Protein AF-E6K835-F1 (afdb_monomer)

Organism: NCBI:txid873513

Nearest PDB structures (foldseek):
  7udm-assembly1_A  TM=2.231E-01  e=5.100E+00  synthetic construct
  5hu6-assembly1_D  TM=1.395E-01  e=7.894E+00  Trypanosoma brucei brucei

pLDDT: mean 73.38, std 21.84, range [25.28, 94.69]

InterPro domains:
  IPR026841 Inositolphosphotransferase Aur1/Ipt1 [PF14378] (101-235)
  IPR052185 Inositol Phosphorylceramide Synthase-Related [PTHR31310] (6-232)

Sequence (306 aa):
MTSLYLIFVFALMLAWRKTRRPAVFFLPWVLFAVTYDAMRLYPNYQVNAIDVSSLYTTEKHFFGIETDPTTWRQQLEVACPRSAAAIVRDRALIPSEYFAIHHTPAADFMAGIFYLCWVPVPIGFAIYLYATRRRRWFLRFSWAFLLVNWLGFVGYYIHPAAPPWYAMHYGFTPILHTPGNVAGLGRWDAMTGLPVFHALYGKNANVFAAVPSLHAAYMLVTTIYAAMSRQRRYVTGGGGFHLCRHLVDSRLHGSPLHHRCPARHLDSPRRSLSVGMGLSIRDKTPLKRHCQTGRPRHTYLPFPTL

Foldseek 3Di:
DVLVVLVVVLVVLCVDPVRVVVSVLCVLVSVLVNVQLCCLVPPLCVQDPEFEPVVQVVLCVVAWDAAQCVVCVVLLCVQQVQCSVVCNVVNTDRPLSVCSRDDDLVRLQVVLVLLVCLPCLLVVLLVVCVVVVVSVLSSVLSVVLSVLSVVLVVVCNVHQYADPSCCRPPNRDDDPDDFFDLRSNVSVCVVVVNCPSVVVRRPRSYRRSPPPDSSVVSVVSQLVSCVVVPHPPVSNDPDDPPPVVVVVVVVVCPDDDPPDDDDDDDDDDDDDDDDDDDDDDDDDDDDDDDDDDDDDDDDDDDDDDD

Mean predicted aligned error: 14.93 Å

Structure (mmCIF, N/CA/C/O backbone):
data_AF-E6K835-F1
#
_entry.id   AF-E6K835-F1
#
loop_
_atom_site.group_PDB
_atom_site.id
_atom_site.type_symbol
_atom_site.label_atom_id
_atom_site.label_alt_id
_atom_site.label_comp_id
_atom_site.label_asym_id
_atom_site.label_entity_id
_atom_site.label_seq_id
_atom_site.pdbx_PDB_ins_code
_atom_site.Cartn_x
_atom_site.Cartn_y
_atom_site.Cartn_z
_atom_site.occupancy
_atom_site.B_iso_or_equiv
_atom_site.auth_seq_id
_atom_site.auth_comp_id
_atom_site.auth_asym_id
_atom_site.auth_atom_id
_atom_site.pdbx_PDB_model_num
ATOM 1 N N . MET A 1 1 ? 6.437 -14.236 16.032 1.00 66.75 1 MET A N 1
ATOM 2 C CA . MET A 1 1 ? 5.143 -13.667 15.603 1.00 66.75 1 MET A CA 1
ATOM 3 C C . MET A 1 1 ? 4.780 -12.531 16.540 1.00 66.75 1 MET A C 1
ATOM 5 O O . MET A 1 1 ? 4.703 -12.757 17.744 1.00 66.75 1 MET A O 1
ATOM 9 N N . THR A 1 2 ? 4.656 -11.305 16.029 1.00 78.81 2 THR A N 1
ATOM 10 C CA . THR A 1 2 ? 4.319 -10.123 16.850 1.00 78.81 2 THR A CA 1
ATOM 11 C C . THR A 1 2 ? 2.860 -10.158 17.308 1.00 78.81 2 THR A C 1
ATOM 13 O O . THR A 1 2 ? 2.540 -9.658 18.386 1.00 78.81 2 THR A O 1
ATOM 16 N N . SER A 1 3 ? 1.998 -10.840 16.550 1.00 83.50 3 SER A N 1
ATOM 17 C CA . SER A 1 3 ? 0.607 -11.152 16.900 1.00 83.50 3 SER A CA 1
ATOM 18 C C . SER A 1 3 ? 0.434 -11.784 18.284 1.00 83.50 3 SER A C 1
ATOM 20 O O . SER A 1 3 ? -0.469 -11.374 19.005 1.00 83.50 3 SER A O 1
ATOM 22 N N . LEU A 1 4 ? 1.297 -12.716 18.708 1.00 85.50 4 LEU A N 1
ATOM 23 C CA . LEU A 1 4 ? 1.178 -13.364 20.026 1.00 85.50 4 LEU A CA 1
ATOM 24 C C . LEU A 1 4 ? 1.309 -12.359 21.182 1.00 85.50 4 LEU A C 1
ATOM 26 O O . LEU A 1 4 ? 0.503 -12.375 22.112 1.00 85.50 4 LEU A O 1
ATOM 30 N N . TYR A 1 5 ? 2.267 -11.432 21.088 1.00 87.69 5 TYR A N 1
ATOM 31 C CA . TYR A 1 5 ? 2.424 -10.347 22.061 1.00 87.69 5 TYR A CA 1
ATOM 32 C C . TYR A 1 5 ? 1.215 -9.402 22.049 1.00 87.69 5 TYR A C 1
ATOM 34 O O . TYR A 1 5 ? 0.727 -9.016 23.110 1.00 87.69 5 TYR A O 1
ATOM 42 N N . LEU A 1 6 ? 0.691 -9.068 20.864 1.00 88.06 6 LEU A N 1
ATOM 43 C CA . LEU A 1 6 ? -0.504 -8.232 20.723 1.00 88.06 6 LEU A CA 1
ATOM 44 C C . LEU A 1 6 ? -1.748 -8.891 21.338 1.00 88.06 6 LEU A C 1
ATOM 46 O O . LEU A 1 6 ? -2.489 -8.223 22.055 1.00 88.06 6 LEU A O 1
ATOM 50 N N . ILE A 1 7 ? -1.955 -10.193 21.116 1.00 89.56 7 ILE A N 1
ATOM 51 C CA . ILE A 1 7 ? -3.059 -10.971 21.700 1.00 89.56 7 ILE A CA 1
ATOM 52 C C . ILE A 1 7 ? -2.938 -11.008 23.227 1.00 89.56 7 ILE A C 1
ATOM 54 O O . ILE A 1 7 ? -3.920 -10.748 23.921 1.00 89.56 7 ILE A O 1
ATOM 58 N N . PHE A 1 8 ? -1.740 -11.269 23.760 1.00 90.69 8 PHE A N 1
ATOM 59 C CA . PHE A 1 8 ? -1.495 -11.299 25.203 1.00 90.69 8 PHE A CA 1
ATOM 60 C C . PHE A 1 8 ? -1.765 -9.938 25.867 1.00 90.69 8 PHE A C 1
ATOM 62 O O . PHE A 1 8 ? -2.525 -9.855 26.835 1.00 90.69 8 PHE A O 1
ATOM 69 N N . VAL A 1 9 ? -1.217 -8.851 25.309 1.00 90.06 9 VAL A N 1
ATOM 70 C CA . VAL A 1 9 ? -1.466 -7.482 25.793 1.00 90.06 9 VAL A CA 1
ATOM 71 C C . VAL A 1 9 ? -2.954 -7.137 25.704 1.00 90.06 9 VAL A C 1
ATOM 73 O O . VAL A 1 9 ? -3.512 -6.563 26.640 1.00 90.06 9 VAL A O 1
ATOM 76 N N . PHE A 1 10 ? -3.633 -7.530 24.625 1.00 91.19 10 PHE A N 1
ATOM 77 C CA . PHE A 1 10 ? -5.065 -7.299 24.457 1.00 91.19 10 PHE A CA 1
ATOM 78 C C . PHE A 1 10 ? -5.915 -8.056 25.490 1.00 91.19 10 PHE A C 1
ATOM 80 O O . PHE A 1 10 ? -6.828 -7.471 26.078 1.00 91.19 10 PHE A O 1
ATOM 87 N N . ALA A 1 11 ? -5.590 -9.320 25.775 1.00 90.62 11 ALA A N 1
ATOM 88 C CA . ALA A 1 11 ? -6.246 -10.111 26.814 1.00 90.62 11 ALA A CA 1
ATOM 89 C C . ALA A 1 11 ? -6.068 -9.477 28.207 1.00 90.62 11 ALA A C 1
ATOM 91 O O . ALA A 1 11 ? -7.044 -9.312 28.944 1.00 90.62 11 ALA A O 1
ATOM 92 N N . LEU A 1 12 ? -4.855 -9.016 28.533 1.00 91.56 12 LEU A N 1
ATOM 93 C CA . LEU A 1 12 ? -4.566 -8.284 29.770 1.00 91.56 12 LEU A CA 1
ATOM 94 C C . LEU A 1 12 ? -5.357 -6.963 29.849 1.00 91.56 12 LEU A C 1
ATOM 96 O O . LEU A 1 12 ? -5.939 -6.637 30.889 1.00 91.56 12 LEU A O 1
ATOM 100 N N . MET A 1 13 ? -5.468 -6.227 28.738 1.00 90.81 13 MET A N 1
ATOM 101 C CA . MET A 1 13 ? -6.298 -5.021 28.665 1.00 90.81 13 MET A CA 1
ATOM 102 C C . MET A 1 13 ? -7.798 -5.306 28.832 1.00 90.81 13 MET A C 1
ATOM 104 O O . MET A 1 13 ? -8.498 -4.450 29.374 1.00 90.81 13 MET A O 1
ATOM 108 N N . LEU A 1 14 ? -8.302 -6.467 28.399 1.00 90.50 14 LEU A N 1
ATOM 109 C CA . LEU A 1 14 ? -9.696 -6.881 28.601 1.00 90.50 14 LEU A CA 1
ATOM 110 C C . LEU A 1 14 ? -9.988 -7.310 30.045 1.00 90.50 14 LEU A C 1
ATOM 112 O O . LEU A 1 14 ? -11.068 -6.996 30.554 1.00 90.50 14 LEU A O 1
ATOM 116 N N . ALA A 1 15 ? -9.043 -7.984 30.706 1.00 90.81 15 ALA A N 1
ATOM 117 C CA . ALA A 1 15 ? -9.169 -8.402 32.103 1.00 90.81 15 ALA A CA 1
ATOM 118 C C . ALA A 1 15 ? -9.251 -7.198 33.065 1.00 90.81 15 ALA A C 1
ATOM 120 O O . ALA A 1 15 ? -10.016 -7.199 34.032 1.00 90.81 15 ALA A O 1
ATOM 121 N N . TRP A 1 16 ? -8.500 -6.130 32.784 1.00 92.69 16 TRP A N 1
ATOM 122 C CA . TRP A 1 16 ? -8.399 -4.973 33.669 1.00 92.69 16 TRP A CA 1
ATOM 123 C C . TRP A 1 16 ? -9.546 -3.957 33.469 1.00 92.69 16 TRP A C 1
ATOM 125 O O . TRP A 1 16 ? -9.715 -3.343 32.411 1.00 92.69 16 TRP A O 1
ATOM 135 N N . ARG A 1 17 ? -10.338 -3.708 34.527 1.00 86.75 17 ARG A N 1
ATOM 136 C CA . ARG A 1 17 ? -11.593 -2.915 34.468 1.00 86.75 17 ARG A CA 1
ATOM 137 C C . ARG A 1 17 ? -11.447 -1.516 33.842 1.00 86.75 17 ARG A C 1
ATOM 139 O O . ARG A 1 17 ? -12.368 -1.072 33.156 1.00 86.75 17 ARG A O 1
ATOM 146 N N . LYS A 1 18 ? -10.323 -0.815 34.059 1.00 89.00 18 LYS A N 1
ATOM 147 C CA . LYS A 1 18 ? -10.093 0.544 33.513 1.00 89.00 18 LYS A CA 1
ATOM 148 C C . LYS A 1 18 ? -9.811 0.549 31.997 1.00 89.00 18 LYS A C 1
ATOM 150 O O . LYS A 1 18 ? -10.188 1.500 31.317 1.00 89.00 18 LYS A O 1
ATOM 155 N N . THR A 1 19 ? -9.194 -0.505 31.463 1.00 89.56 19 THR A N 1
ATOM 156 C CA . THR A 1 19 ? -8.716 -0.617 30.069 1.00 89.56 19 THR A CA 1
ATOM 157 C C . THR A 1 19 ? -9.631 -1.460 29.178 1.00 89.56 19 THR A C 1
ATOM 159 O O . THR A 1 19 ? -9.609 -1.289 27.960 1.00 89.56 19 THR A O 1
ATOM 162 N N . ARG A 1 20 ? -10.534 -2.264 29.758 1.00 89.44 20 ARG A N 1
ATOM 163 C CA . ARG A 1 20 ? -11.527 -3.059 29.013 1.00 89.44 20 ARG A CA 1
ATOM 164 C C . ARG A 1 20 ? -12.362 -2.227 28.033 1.00 89.44 20 ARG A C 1
ATOM 166 O O . ARG A 1 20 ? -12.660 -2.684 26.934 1.00 89.44 20 ARG A O 1
ATOM 173 N N . ARG A 1 21 ? -12.731 -0.991 28.403 1.00 87.12 21 ARG A N 1
ATOM 174 C CA . ARG A 1 21 ? -13.488 -0.082 27.519 1.00 87.12 21 ARG A CA 1
ATOM 175 C C . ARG A 1 21 ? -12.691 0.306 26.260 1.00 87.12 21 ARG A C 1
ATOM 177 O O . ARG A 1 21 ? -13.197 0.013 25.181 1.00 87.12 21 ARG A O 1
ATOM 184 N N . PRO A 1 22 ? -11.497 0.935 26.335 1.00 85.88 22 PRO A N 1
ATOM 185 C CA . PRO A 1 22 ? -10.699 1.213 25.139 1.00 85.88 22 PRO A CA 1
ATOM 186 C C . PRO A 1 22 ? -10.310 -0.051 24.361 1.00 85.88 22 PRO A C 1
ATOM 188 O O . PRO A 1 22 ? -10.355 -0.007 23.137 1.00 85.88 22 PRO A O 1
ATOM 191 N N . ALA A 1 23 ? -10.027 -1.180 25.022 1.00 89.06 23 ALA A N 1
ATOM 192 C CA . ALA A 1 23 ? -9.729 -2.441 24.335 1.00 89.06 23 ALA A CA 1
ATOM 193 C C . ALA A 1 23 ? -10.843 -2.841 23.348 1.00 89.06 23 ALA A C 1
ATOM 195 O O . ALA A 1 23 ? -10.580 -3.027 22.165 1.00 89.06 23 ALA A O 1
ATOM 196 N N . VAL A 1 24 ? -12.109 -2.857 23.781 1.00 88.94 24 VAL A N 1
ATOM 197 C CA . VAL A 1 24 ? -13.245 -3.177 22.891 1.00 88.94 24 VAL A CA 1
ATOM 198 C C . VAL A 1 24 ? -13.379 -2.189 21.722 1.00 88.94 24 VAL A C 1
ATOM 200 O O . VAL A 1 24 ? -13.776 -2.589 20.631 1.00 88.94 24 VAL A O 1
ATOM 203 N N . PHE A 1 25 ? -13.013 -0.914 21.904 1.00 88.31 25 PHE A N 1
ATOM 204 C CA . PHE A 1 25 ? -12.969 0.051 20.799 1.00 88.31 25 PHE A CA 1
ATOM 205 C C . PHE A 1 25 ? -11.859 -0.281 19.789 1.00 88.31 25 PHE A C 1
ATOM 207 O O . PHE A 1 25 ? -12.117 -0.281 18.588 1.00 88.31 25 PHE A O 1
ATOM 214 N N . PHE A 1 26 ? -10.648 -0.592 20.252 1.00 90.50 26 PHE A N 1
ATOM 215 C CA . PHE A 1 26 ? -9.504 -0.890 19.384 1.00 90.50 26 PHE A CA 1
ATOM 216 C C . PHE A 1 26 ? -9.452 -2.339 18.863 1.00 90.50 26 PHE A C 1
ATOM 218 O O . PHE A 1 26 ? -8.581 -2.648 18.053 1.00 90.50 26 PHE A O 1
ATOM 225 N N . LEU A 1 27 ? -10.408 -3.201 19.235 1.00 92.88 27 LEU A N 1
ATOM 226 C CA . LEU A 1 27 ? -10.516 -4.585 18.752 1.00 92.88 27 LEU A CA 1
ATOM 227 C C . LEU A 1 27 ? -10.325 -4.733 17.224 1.00 92.88 27 LEU A C 1
ATOM 229 O O . LEU A 1 27 ? -9.528 -5.587 16.843 1.00 92.88 27 LEU A O 1
ATOM 233 N N . PRO A 1 28 ? -10.936 -3.917 16.334 1.00 93.44 28 PRO A N 1
ATOM 234 C CA . PRO A 1 28 ? -10.746 -4.086 14.889 1.00 93.44 28 PRO A CA 1
ATOM 235 C C . PRO A 1 28 ? -9.297 -3.870 14.431 1.00 93.44 28 PRO A C 1
ATOM 237 O O . PRO A 1 28 ? -8.846 -4.525 13.497 1.00 93.44 28 PRO A O 1
ATOM 240 N N . TRP A 1 29 ? -8.544 -3.001 15.114 1.00 92.06 29 TRP A N 1
ATOM 241 C CA . TRP A 1 29 ? -7.130 -2.744 14.822 1.00 92.06 29 TRP A CA 1
ATOM 242 C C . TRP A 1 29 ? -6.238 -3.908 15.262 1.00 92.06 29 TRP A C 1
ATOM 244 O O . TRP A 1 29 ? -5.287 -4.250 14.564 1.00 92.06 29 TRP A O 1
ATOM 254 N N . VAL A 1 30 ? -6.570 -4.553 16.385 1.00 91.44 30 VAL A N 1
ATOM 255 C CA . VAL A 1 30 ? -5.871 -5.760 16.854 1.00 91.44 30 VAL A CA 1
ATOM 256 C C . VAL A 1 30 ? -6.187 -6.947 15.944 1.00 91.44 30 VAL A C 1
ATOM 258 O O . VAL A 1 30 ? -5.268 -7.656 15.548 1.00 91.44 30 VAL A O 1
ATOM 261 N N . LEU A 1 31 ? -7.449 -7.127 15.536 1.00 93.00 31 LEU A N 1
ATOM 262 C CA . LEU A 1 31 ? -7.838 -8.148 14.555 1.00 93.00 31 LEU A CA 1
ATOM 263 C C . LEU A 1 31 ? -7.109 -7.954 13.218 1.00 93.00 31 LEU A C 1
ATOM 265 O O . LEU A 1 31 ? -6.589 -8.922 12.669 1.00 93.00 31 LEU A O 1
ATOM 269 N N . PHE A 1 32 ? -7.004 -6.715 12.726 1.00 91.44 32 PHE A N 1
ATOM 270 C CA . PHE A 1 32 ? -6.208 -6.386 11.540 1.00 91.44 32 PHE A CA 1
ATOM 271 C C . PHE A 1 32 ? -4.731 -6.772 11.723 1.00 91.44 32 PHE A C 1
ATOM 273 O O . PHE A 1 32 ? -4.194 -7.516 10.909 1.00 91.44 32 PHE A O 1
ATOM 280 N N . ALA A 1 33 ? -4.087 -6.339 12.811 1.00 88.44 33 ALA A N 1
ATOM 281 C CA . ALA A 1 33 ? -2.672 -6.628 13.052 1.00 88.44 33 ALA A CA 1
ATOM 282 C C . ALA A 1 33 ? -2.381 -8.136 13.190 1.00 88.44 33 ALA A C 1
ATOM 284 O O . ALA A 1 33 ? -1.379 -8.622 12.668 1.00 88.44 33 ALA A O 1
ATOM 285 N N . VAL A 1 34 ? -3.269 -8.885 13.855 1.00 89.44 34 VAL A N 1
ATOM 286 C CA . VAL A 1 34 ? -3.153 -10.344 14.007 1.00 89.44 34 VAL A CA 1
ATOM 287 C C . VAL A 1 34 ? -3.365 -11.059 12.672 1.00 89.44 34 VAL A C 1
ATOM 289 O O . VAL A 1 34 ? -2.566 -11.922 12.326 1.00 89.44 34 VAL A O 1
ATOM 292 N N . THR A 1 35 ? -4.392 -10.688 11.900 1.00 88.81 35 THR A N 1
ATOM 293 C CA . THR A 1 35 ? -4.645 -11.303 10.582 1.00 88.81 35 THR A CA 1
ATOM 294 C C . THR A 1 35 ? -3.558 -10.967 9.559 1.00 88.81 35 THR A C 1
ATOM 296 O O . THR A 1 35 ? -3.196 -11.831 8.767 1.00 88.81 35 THR A O 1
ATOM 299 N N . TYR A 1 36 ? -2.957 -9.775 9.628 1.00 85.56 36 TYR A N 1
ATOM 300 C CA . TYR A 1 36 ? -1.804 -9.416 8.800 1.00 85.56 36 TYR A CA 1
ATOM 301 C C . TYR A 1 36 ? -0.540 -10.223 9.149 1.00 85.56 36 TYR A C 1
ATOM 303 O O . TYR A 1 36 ? 0.118 -10.746 8.253 1.00 85.56 36 TYR A O 1
ATOM 311 N N . ASP A 1 37 ? -0.208 -10.378 10.438 1.00 84.69 37 ASP A N 1
ATOM 312 C CA . ASP A 1 37 ? 0.944 -11.196 10.863 1.00 84.69 37 ASP A CA 1
ATOM 313 C C . ASP A 1 37 ? 0.720 -12.691 10.559 1.00 84.69 37 ASP A C 1
ATOM 315 O O . ASP A 1 37 ? 1.661 -13.389 10.191 1.00 84.69 37 ASP A O 1
ATOM 319 N N . ALA A 1 38 ? -0.528 -13.173 10.622 1.00 83.25 38 ALA A N 1
ATOM 320 C CA . ALA A 1 38 ? -0.887 -14.550 10.277 1.00 83.25 38 ALA A CA 1
ATOM 321 C C . ALA A 1 38 ? -0.626 -14.903 8.799 1.00 83.25 38 ALA A C 1
ATOM 323 O O . ALA A 1 38 ? -0.288 -16.050 8.516 1.00 83.25 38 ALA A O 1
ATOM 324 N N . MET A 1 39 ? -0.677 -13.942 7.864 1.00 80.12 39 MET A N 1
ATOM 325 C CA . MET A 1 39 ? -0.303 -14.194 6.459 1.00 80.12 39 MET A CA 1
ATOM 326 C C . MET A 1 39 ? 1.175 -14.599 6.289 1.00 80.12 39 MET A C 1
ATOM 328 O O . MET A 1 39 ? 1.519 -15.219 5.287 1.00 80.12 39 MET A O 1
ATOM 332 N N . ARG A 1 40 ? 2.050 -14.337 7.277 1.00 77.88 40 ARG A N 1
ATOM 333 C CA . ARG A 1 40 ? 3.428 -14.874 7.291 1.00 77.88 40 ARG A CA 1
ATOM 334 C C . ARG A 1 40 ? 3.474 -16.401 7.412 1.00 77.88 40 ARG A C 1
ATOM 336 O O . ARG A 1 40 ? 4.484 -16.994 7.051 1.00 77.88 40 ARG A O 1
ATOM 343 N N . LEU A 1 41 ? 2.433 -17.018 7.978 1.00 76.19 41 LEU A N 1
ATOM 344 C CA . LEU A 1 41 ? 2.367 -18.464 8.218 1.00 76.19 41 LEU A CA 1
ATOM 345 C C . LEU A 1 41 ? 1.931 -19.237 6.971 1.00 76.19 41 LEU A C 1
ATOM 347 O O . LEU A 1 4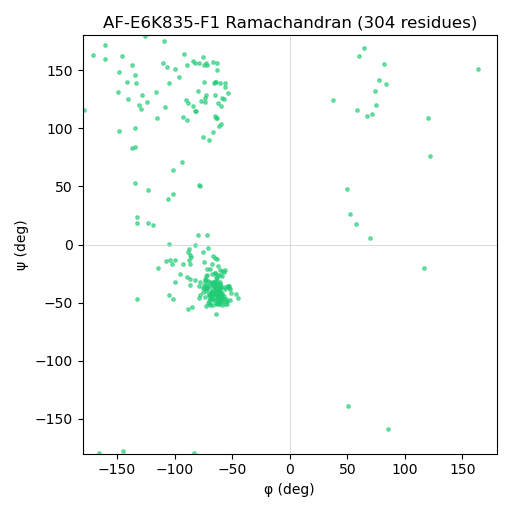1 ? 2.341 -20.381 6.805 1.00 76.19 41 LEU A O 1
ATOM 351 N N . TYR A 1 42 ? 1.115 -18.622 6.110 1.00 72.75 42 TYR A N 1
ATOM 352 C CA . TYR A 1 42 ? 0.604 -19.257 4.897 1.00 72.75 42 TYR A CA 1
ATOM 353 C C . TYR A 1 42 ? 0.708 -18.312 3.690 1.00 72.75 42 TYR A C 1
ATOM 355 O O . TYR A 1 42 ? -0.248 -17.594 3.377 1.00 72.75 42 TYR A O 1
ATOM 363 N N . PRO A 1 43 ? 1.884 -18.258 3.036 1.00 72.38 43 PRO A N 1
ATOM 364 C CA . PRO A 1 43 ? 2.137 -17.353 1.923 1.00 72.38 43 PRO A CA 1
ATOM 365 C C . PRO A 1 43 ? 1.292 -17.673 0.688 1.00 72.38 43 PRO A C 1
ATOM 367 O O . PRO A 1 43 ? 1.147 -18.823 0.281 1.00 72.38 43 PRO A O 1
ATOM 370 N N . ASN A 1 44 ? 0.791 -16.634 0.030 1.00 71.88 44 ASN A N 1
ATOM 371 C CA . ASN A 1 44 ? -0.240 -16.752 -1.004 1.00 71.88 44 ASN A CA 1
ATOM 372 C C . ASN A 1 44 ? 0.210 -17.516 -2.262 1.00 71.88 44 ASN A C 1
ATOM 374 O O . ASN A 1 44 ? -0.614 -18.127 -2.938 1.00 71.88 44 ASN A O 1
ATOM 378 N N . TYR A 1 45 ? 1.518 -17.542 -2.535 1.00 66.69 45 TYR A N 1
ATOM 379 C CA . TYR A 1 45 ? 2.119 -18.327 -3.617 1.00 66.69 45 TYR A CA 1
ATOM 380 C C . TYR A 1 45 ? 2.029 -19.850 -3.411 1.00 66.69 45 TYR A C 1
ATOM 382 O O . TYR A 1 45 ? 2.358 -20.606 -4.318 1.00 66.69 45 TYR A O 1
ATOM 390 N N . GLN A 1 46 ? 1.612 -20.312 -2.225 1.00 68.38 46 GLN A N 1
ATOM 391 C CA . GLN A 1 46 ? 1.303 -21.720 -1.954 1.00 68.38 46 GLN A CA 1
ATOM 392 C C . GLN A 1 46 ? -0.143 -22.094 -2.325 1.00 68.38 46 GLN A C 1
ATOM 394 O O . GLN A 1 46 ? -0.476 -23.275 -2.319 1.00 68.38 46 GLN A O 1
ATOM 399 N N . VAL A 1 47 ? -1.001 -21.107 -2.617 1.00 73.06 47 VAL A N 1
ATOM 400 C CA . VAL A 1 47 ? -2.432 -21.310 -2.912 1.00 73.06 47 VAL A CA 1
ATOM 401 C C . VAL A 1 47 ? -2.706 -21.252 -4.409 1.00 73.06 47 VAL A C 1
ATOM 403 O O . VAL A 1 47 ? -3.399 -22.112 -4.939 1.00 73.06 47 VAL A O 1
ATOM 406 N N . ASN A 1 48 ? -2.156 -20.245 -5.088 1.00 77.94 48 ASN A N 1
ATOM 407 C CA . ASN A 1 48 ? -2.334 -20.024 -6.519 1.00 77.94 48 ASN A CA 1
ATOM 408 C C . ASN A 1 48 ? -0.999 -19.644 -7.169 1.00 77.94 48 ASN A C 1
ATOM 410 O O . ASN A 1 48 ? -0.108 -19.091 -6.518 1.00 77.94 48 ASN A O 1
ATOM 414 N N . ALA A 1 49 ? -0.876 -19.923 -8.469 1.00 78.44 49 ALA A N 1
ATOM 415 C CA . ALA A 1 49 ? 0.270 -19.486 -9.257 1.00 78.44 49 ALA A CA 1
ATOM 416 C C . ALA A 1 49 ? 0.368 -17.950 -9.257 1.00 78.44 49 ALA A C 1
ATOM 418 O O . ALA A 1 49 ? -0.644 -17.256 -9.362 1.00 78.44 49 ALA A O 1
ATOM 419 N N . ILE A 1 50 ? 1.591 -17.430 -9.141 1.00 81.44 50 ILE A N 1
ATOM 420 C CA . ILE A 1 50 ? 1.844 -15.988 -9.169 1.00 81.44 50 ILE A CA 1
ATOM 421 C C . ILE A 1 50 ? 1.683 -15.487 -10.604 1.00 81.44 50 ILE A C 1
ATOM 423 O O . ILE A 1 50 ? 2.412 -15.932 -11.493 1.00 81.44 50 ILE A O 1
ATOM 427 N N . ASP A 1 51 ? 0.793 -14.520 -10.816 1.00 82.38 51 ASP A N 1
ATOM 428 C CA . ASP A 1 51 ? 0.763 -13.777 -12.070 1.00 82.38 51 ASP A CA 1
ATOM 429 C C . ASP A 1 51 ? 1.850 -12.693 -12.087 1.00 82.38 51 ASP A C 1
ATOM 431 O O . ASP A 1 51 ? 2.021 -11.913 -11.146 1.00 82.38 51 ASP A O 1
ATOM 435 N N . VAL A 1 52 ? 2.586 -12.661 -13.194 1.00 81.50 52 VAL A N 1
ATOM 436 C CA . VAL A 1 52 ? 3.639 -11.685 -13.499 1.00 81.50 52 VAL A CA 1
ATOM 437 C C . VAL A 1 52 ? 3.446 -11.160 -14.920 1.00 81.50 52 VAL A C 1
ATOM 439 O O . VAL A 1 52 ? 3.503 -9.957 -15.159 1.00 81.50 52 VAL A O 1
ATOM 442 N N . SER A 1 53 ? 3.212 -12.069 -15.872 1.00 84.94 53 SER A N 1
ATOM 443 C CA . SER A 1 53 ? 3.114 -11.741 -17.295 1.00 84.94 53 SER A CA 1
ATOM 444 C C . SER A 1 53 ? 1.770 -11.117 -17.663 1.00 84.94 53 SER A C 1
ATOM 446 O O . SER A 1 53 ? 1.757 -10.121 -18.382 1.00 84.94 53 SER A O 1
ATOM 448 N N . SER A 1 54 ? 0.647 -11.645 -17.156 1.00 86.69 54 SER A N 1
ATOM 449 C CA . SER A 1 54 ? -0.683 -11.151 -17.536 1.00 86.69 54 SER A CA 1
ATOM 450 C C . SER A 1 54 ? -0.920 -9.749 -16.967 1.00 86.69 54 SER A C 1
ATOM 452 O O . SER A 1 54 ? -1.314 -8.847 -17.713 1.00 86.69 54 SER A O 1
ATOM 454 N N . LEU A 1 55 ? -0.540 -9.522 -15.702 1.00 86.06 55 LEU A N 1
ATOM 455 C CA . LEU A 1 55 ? -0.533 -8.197 -15.081 1.00 86.06 55 LEU A CA 1
ATOM 456 C C . LEU A 1 55 ? 0.316 -7.191 -15.877 1.00 86.06 55 LEU A C 1
ATOM 458 O O . LEU A 1 55 ? -0.187 -6.128 -16.235 1.00 86.06 55 LEU A O 1
ATOM 462 N N . TYR A 1 56 ? 1.566 -7.537 -16.214 1.00 87.75 56 TYR A N 1
ATOM 463 C CA . TYR A 1 56 ? 2.468 -6.659 -16.973 1.00 87.75 56 TYR A CA 1
ATOM 464 C C . TYR A 1 56 ? 1.909 -6.305 -18.357 1.00 87.75 56 TYR A C 1
ATOM 466 O O . TYR A 1 56 ? 1.913 -5.138 -18.749 1.00 87.75 56 TYR A O 1
ATOM 474 N N . THR A 1 57 ? 1.379 -7.288 -19.094 1.00 89.31 57 THR A N 1
ATOM 475 C CA . THR A 1 57 ? 0.756 -7.029 -20.401 1.00 89.31 57 THR A CA 1
ATOM 476 C C . THR A 1 57 ? -0.524 -6.203 -20.284 1.00 89.31 57 THR A C 1
ATOM 478 O O . THR A 1 57 ? -0.778 -5.361 -21.138 1.00 89.31 57 THR A O 1
ATOM 481 N N . THR A 1 58 ? -1.297 -6.381 -19.209 1.00 89.94 58 THR A N 1
ATOM 482 C CA . THR A 1 58 ? -2.517 -5.604 -18.947 1.00 89.94 58 THR A CA 1
ATOM 483 C C . THR A 1 58 ? -2.182 -4.150 -18.607 1.00 89.94 58 THR A C 1
ATOM 485 O O . THR A 1 58 ? -2.786 -3.235 -19.165 1.00 89.94 58 THR A O 1
ATOM 488 N N . GLU A 1 59 ? -1.184 -3.916 -17.750 1.00 90.19 59 GLU A N 1
ATOM 489 C CA . GLU A 1 59 ? -0.692 -2.570 -17.435 1.00 90.19 59 GLU A CA 1
ATOM 490 C C . GLU A 1 59 ? -0.153 -1.878 -18.693 1.00 90.19 59 GLU A C 1
ATOM 492 O O . GLU A 1 59 ? -0.509 -0.730 -18.956 1.00 90.19 59 GLU A O 1
ATOM 497 N N . LYS A 1 60 ? 0.612 -2.592 -19.530 1.00 89.81 60 LYS A N 1
ATOM 498 C CA . LYS A 1 60 ? 1.113 -2.070 -20.811 1.00 89.81 60 LYS A CA 1
ATOM 499 C C . LYS A 1 60 ? -0.004 -1.783 -21.821 1.00 89.81 60 LYS A C 1
ATOM 501 O O . LYS A 1 60 ? 0.095 -0.812 -22.558 1.00 89.81 60 LYS A O 1
ATOM 506 N N . HIS A 1 61 ? -1.077 -2.570 -21.842 1.00 91.25 61 HIS A N 1
ATOM 507 C CA . HIS A 1 61 ? -2.225 -2.322 -22.719 1.00 91.25 61 HIS A CA 1
ATOM 508 C C . HIS A 1 61 ? -3.011 -1.058 -22.325 1.00 91.25 61 HIS A C 1
ATOM 510 O O . HIS A 1 61 ? -3.427 -0.301 -23.196 1.00 91.25 61 HIS A O 1
ATOM 516 N N . PHE A 1 62 ? -3.220 -0.810 -21.026 1.00 91.56 62 PHE A N 1
ATOM 517 C CA . PHE A 1 62 ? -4.006 0.344 -20.560 1.00 91.56 62 PHE A CA 1
ATOM 518 C C . PHE A 1 62 ? -3.193 1.625 -20.333 1.00 91.56 62 PHE A C 1
ATOM 520 O O . PHE A 1 62 ? -3.749 2.718 -20.433 1.00 91.56 62 PHE A O 1
ATOM 527 N N . PHE A 1 63 ? -1.906 1.504 -20.003 1.00 93.06 63 PHE A N 1
ATOM 528 C CA . PHE A 1 63 ? -1.042 2.618 -19.595 1.00 93.06 63 PHE A CA 1
ATOM 529 C C . PHE A 1 63 ? 0.317 2.618 -20.310 1.00 93.06 63 PHE A C 1
ATOM 531 O O . PHE A 1 63 ? 1.260 3.249 -19.833 1.00 93.06 63 PHE A O 1
ATOM 538 N N . GLY A 1 64 ? 0.429 1.901 -21.432 1.00 90.62 64 GLY A N 1
ATOM 539 C CA . GLY A 1 64 ? 1.636 1.845 -22.246 1.00 90.62 64 GLY A CA 1
ATOM 540 C C . GLY A 1 64 ? 2.041 3.224 -22.753 1.00 90.62 64 GLY A C 1
ATOM 541 O O . GLY A 1 64 ? 1.296 3.872 -23.484 1.00 90.62 64 GLY A O 1
ATOM 542 N N . ILE A 1 65 ? 3.236 3.663 -22.374 1.00 91.44 65 ILE A N 1
ATOM 543 C CA . ILE A 1 65 ? 3.855 4.883 -22.886 1.00 91.44 65 ILE A CA 1
ATOM 544 C C . ILE A 1 65 ? 4.721 4.470 -24.074 1.00 91.44 65 ILE A C 1
ATOM 546 O O . ILE A 1 65 ? 5.735 3.790 -23.890 1.00 91.44 65 ILE A O 1
ATOM 550 N N . GLU A 1 66 ? 4.304 4.847 -25.283 1.00 91.31 66 GLU A N 1
ATOM 551 C CA . GLU A 1 66 ? 5.067 4.599 -26.510 1.00 91.31 66 GLU A CA 1
ATOM 552 C C . GLU A 1 66 ? 6.478 5.190 -26.400 1.00 91.31 66 GLU A C 1
ATOM 554 O O . GLU A 1 66 ? 6.677 6.310 -25.920 1.00 91.31 66 GLU A O 1
ATOM 559 N N . THR A 1 67 ? 7.479 4.425 -26.827 1.00 84.50 67 THR A N 1
ATOM 560 C CA . THR A 1 67 ? 8.878 4.843 -26.772 1.00 84.50 67 THR A CA 1
ATOM 561 C C . THR A 1 67 ? 9.667 4.247 -27.930 1.00 84.50 67 THR A C 1
ATOM 563 O O . THR A 1 67 ? 9.404 3.121 -28.357 1.00 84.50 67 THR A O 1
ATOM 566 N N . ASP A 1 68 ? 10.678 4.969 -28.410 1.00 84.44 68 ASP A N 1
ATOM 567 C CA . ASP A 1 68 ? 11.724 4.356 -29.221 1.00 84.44 68 ASP A CA 1
ATOM 568 C C . ASP A 1 68 ? 12.737 3.684 -28.270 1.00 84.44 68 ASP A C 1
ATOM 570 O O . ASP A 1 68 ? 13.421 4.376 -27.506 1.00 84.44 68 ASP A O 1
ATOM 574 N N . PRO A 1 69 ? 12.877 2.342 -28.294 1.00 71.56 69 PRO A N 1
ATOM 575 C CA . PRO A 1 69 ? 13.788 1.637 -27.396 1.00 71.56 69 PRO A CA 1
ATOM 576 C C . PRO A 1 69 ? 15.266 1.994 -27.607 1.00 71.56 69 PRO A C 1
ATOM 578 O O . PRO A 1 69 ? 16.100 1.624 -26.780 1.00 71.56 69 PRO A O 1
ATOM 581 N N . THR A 1 70 ? 15.618 2.671 -28.705 1.00 76.94 70 THR A N 1
ATOM 582 C CA . THR A 1 70 ? 16.990 3.110 -28.984 1.00 76.94 70 THR A CA 1
ATOM 583 C C . THR A 1 70 ? 17.390 4.355 -28.193 1.00 76.94 70 THR A C 1
ATOM 585 O O . THR A 1 70 ? 18.548 4.447 -27.788 1.00 76.94 70 THR A O 1
ATOM 588 N N . THR A 1 71 ? 16.459 5.273 -27.898 1.00 77.69 71 THR A N 1
ATOM 589 C CA . THR A 1 71 ? 16.773 6.580 -27.283 1.00 77.69 71 THR A CA 1
ATOM 590 C C . THR A 1 71 ? 17.350 6.447 -25.873 1.00 77.69 71 THR A C 1
ATOM 592 O O . THR A 1 71 ? 18.261 7.182 -25.502 1.00 77.69 71 THR A O 1
ATOM 595 N N . TRP A 1 72 ? 16.852 5.482 -25.095 1.00 76.62 72 TRP A N 1
ATOM 596 C CA . TRP A 1 72 ? 17.183 5.319 -23.673 1.00 76.62 72 TRP A CA 1
ATOM 597 C C . TRP A 1 72 ? 17.761 3.935 -23.346 1.00 76.62 72 TRP A C 1
ATOM 599 O O . TRP A 1 72 ? 17.755 3.509 -22.191 1.00 76.62 72 TRP A O 1
ATOM 609 N N . ARG A 1 73 ? 18.258 3.202 -24.354 1.00 76.94 73 ARG A N 1
ATOM 610 C CA . ARG A 1 73 ? 18.595 1.771 -24.245 1.00 76.94 73 ARG A CA 1
ATOM 611 C C . ARG A 1 73 ? 19.515 1.428 -23.069 1.00 76.94 73 ARG A C 1
ATOM 613 O O . ARG A 1 73 ? 19.219 0.520 -22.300 1.00 76.94 73 ARG A O 1
ATOM 620 N N . GLN A 1 74 ? 20.595 2.185 -22.892 1.00 82.12 74 GLN A N 1
ATOM 621 C CA . GLN A 1 74 ? 21.554 1.960 -21.806 1.00 82.12 74 GLN A CA 1
ATOM 622 C C . GLN A 1 74 ? 20.927 2.197 -20.419 1.00 82.12 74 GLN A C 1
ATOM 624 O O . GLN A 1 74 ? 21.229 1.487 -19.464 1.00 82.12 74 GLN A O 1
ATOM 629 N N . GLN A 1 75 ? 20.022 3.173 -20.300 1.00 83.25 75 GLN A N 1
ATOM 630 C CA . GLN A 1 75 ? 19.308 3.463 -19.053 1.00 83.25 75 GLN A CA 1
ATOM 631 C C . GLN A 1 75 ? 18.253 2.389 -18.759 1.00 83.25 75 GLN A C 1
ATOM 633 O O . GLN A 1 75 ? 18.099 1.987 -17.608 1.00 83.25 75 GLN A O 1
ATOM 638 N N . LEU A 1 76 ? 17.580 1.877 -19.795 1.00 81.31 76 LEU A N 1
ATOM 639 C CA . LEU A 1 76 ? 16.657 0.741 -19.718 1.00 81.31 76 LEU A CA 1
ATOM 640 C C . LEU A 1 76 ? 17.354 -0.536 -19.239 1.00 81.31 76 LEU A C 1
ATOM 642 O O . LEU A 1 76 ? 16.835 -1.218 -18.360 1.00 81.31 76 LEU A O 1
ATOM 646 N N . GLU A 1 77 ? 18.535 -0.842 -19.776 1.00 81.62 77 GLU A N 1
ATOM 647 C CA . GLU A 1 77 ? 19.321 -2.021 -19.392 1.00 81.62 77 GLU A CA 1
ATOM 648 C C . GLU A 1 77 ? 19.816 -1.939 -17.931 1.00 81.62 77 GLU A C 1
ATOM 650 O O . GLU A 1 77 ? 19.860 -2.961 -17.247 1.00 81.62 77 GLU A O 1
ATOM 655 N N . VAL A 1 78 ? 20.100 -0.736 -17.409 1.00 83.56 78 VAL A N 1
ATOM 656 C CA . VAL A 1 78 ? 20.468 -0.517 -15.993 1.00 83.56 78 VAL A CA 1
ATOM 657 C C . VAL A 1 78 ? 19.249 -0.524 -15.060 1.00 83.56 78 VAL A C 1
ATOM 659 O O . VAL A 1 78 ? 19.283 -1.155 -14.004 1.00 83.56 78 VAL A O 1
ATOM 662 N N . ALA A 1 79 ? 18.169 0.175 -15.416 1.00 82.69 79 ALA A N 1
ATOM 663 C CA . ALA A 1 79 ? 16.996 0.339 -14.554 1.00 82.69 79 ALA A CA 1
ATOM 664 C C . ALA A 1 79 ? 16.067 -0.888 -14.553 1.00 82.69 79 ALA A C 1
ATOM 666 O O . ALA A 1 79 ? 15.463 -1.212 -13.529 1.00 82.69 79 ALA A O 1
ATOM 667 N N . CYS A 1 80 ? 15.942 -1.557 -15.702 1.00 85.00 80 CYS A N 1
ATOM 668 C CA . CYS A 1 80 ? 14.947 -2.594 -15.986 1.00 85.00 80 CYS A CA 1
ATOM 669 C C . CYS A 1 80 ? 15.577 -3.826 -16.681 1.00 85.00 80 CYS A C 1
ATOM 671 O O . CYS A 1 80 ? 15.094 -4.250 -17.738 1.00 85.00 80 CYS A O 1
ATOM 673 N N . PRO A 1 81 ? 16.648 -4.431 -16.124 1.00 84.00 81 PRO A N 1
ATOM 674 C CA . PRO A 1 81 ? 17.491 -5.409 -16.823 1.00 84.00 81 PRO A CA 1
ATOM 675 C C . PRO A 1 81 ? 16.751 -6.655 -17.333 1.00 84.00 81 PRO A C 1
ATOM 677 O O . PRO A 1 81 ? 17.242 -7.323 -18.242 1.00 84.00 81 PRO A O 1
ATOM 680 N N . ARG A 1 82 ? 15.591 -7.009 -16.757 1.00 86.88 82 ARG A N 1
ATOM 681 C CA . ARG A 1 82 ? 14.817 -8.200 -17.149 1.00 86.88 82 ARG A CA 1
ATOM 682 C C . ARG A 1 82 ? 13.528 -7.908 -17.915 1.00 86.88 82 ARG A C 1
ATOM 684 O O . ARG A 1 82 ? 13.033 -8.826 -18.566 1.00 86.88 82 ARG A O 1
ATOM 691 N N . SER A 1 83 ? 13.032 -6.668 -17.928 1.00 85.12 83 SER A N 1
ATOM 692 C CA . SER A 1 83 ? 11.915 -6.270 -18.802 1.00 85.12 83 SER A CA 1
ATOM 693 C C . SER A 1 83 ? 12.357 -5.536 -20.076 1.00 85.12 83 SER A C 1
ATOM 695 O O . SER A 1 83 ? 11.582 -5.493 -21.030 1.00 85.12 83 SER A O 1
ATOM 697 N N . ALA A 1 84 ? 13.615 -5.080 -20.173 1.00 83.19 84 ALA A N 1
ATOM 698 C CA . ALA A 1 84 ? 14.180 -4.418 -21.358 1.00 83.19 84 ALA A CA 1
ATOM 699 C C . ALA A 1 84 ? 13.873 -5.133 -22.693 1.00 83.19 84 ALA A C 1
ATOM 701 O O . ALA A 1 84 ? 13.468 -4.489 -23.658 1.00 83.19 84 ALA A O 1
ATOM 702 N N . ALA A 1 85 ? 13.973 -6.466 -22.751 1.00 82.75 85 ALA A N 1
ATOM 703 C CA . ALA A 1 85 ? 13.646 -7.232 -23.959 1.00 82.75 85 ALA A CA 1
ATOM 704 C C . ALA A 1 85 ? 12.155 -7.147 -24.357 1.00 82.75 85 ALA A C 1
ATOM 706 O O . ALA A 1 85 ? 11.835 -7.102 -25.545 1.00 82.75 85 ALA A O 1
ATOM 707 N N . ALA A 1 86 ? 11.240 -7.088 -23.382 1.00 84.50 86 ALA A N 1
ATOM 708 C CA . ALA A 1 86 ? 9.813 -6.888 -23.636 1.00 84.50 86 ALA A CA 1
ATOM 709 C C . ALA A 1 86 ? 9.523 -5.445 -24.078 1.00 84.50 86 ALA A C 1
ATOM 711 O O . ALA A 1 86 ? 8.754 -5.235 -25.008 1.00 84.50 86 ALA A O 1
ATOM 712 N N . ILE A 1 87 ? 10.185 -4.452 -23.478 1.00 85.06 87 ILE A N 1
ATOM 713 C CA . ILE A 1 87 ? 10.090 -3.040 -23.890 1.00 85.06 87 ILE A CA 1
ATOM 714 C C . ILE A 1 87 ? 10.542 -2.868 -25.348 1.00 85.06 87 ILE A C 1
ATOM 716 O O . ILE A 1 87 ? 9.834 -2.251 -26.138 1.00 85.06 87 ILE A O 1
ATOM 720 N N . VAL A 1 88 ? 11.680 -3.462 -25.733 1.00 83.44 88 VAL A N 1
ATOM 721 C CA . VAL A 1 88 ? 12.212 -3.396 -27.109 1.00 83.44 88 VAL A CA 1
ATOM 722 C C . VAL A 1 88 ? 11.260 -4.032 -28.126 1.00 83.44 88 VAL A C 1
ATOM 724 O O . VAL A 1 88 ? 11.075 -3.485 -29.212 1.00 83.44 88 VAL A O 1
ATOM 727 N N . ARG A 1 89 ? 10.644 -5.170 -27.778 1.00 85.38 89 ARG A N 1
ATOM 728 C CA . ARG A 1 89 ? 9.676 -5.871 -28.633 1.00 85.38 89 ARG A CA 1
ATOM 729 C C . ARG A 1 89 ? 8.366 -5.092 -28.782 1.00 85.38 89 ARG A C 1
ATOM 731 O O . ARG A 1 89 ? 7.873 -4.954 -29.895 1.00 85.38 89 ARG A O 1
ATOM 738 N N . ASP A 1 90 ? 7.818 -4.606 -27.671 1.00 85.94 90 ASP A N 1
ATOM 739 C CA . ASP A 1 90 ? 6.478 -4.008 -27.621 1.00 85.94 90 ASP A CA 1
ATOM 740 C C . ASP A 1 90 ? 6.481 -2.500 -27.953 1.00 85.94 90 ASP A C 1
ATOM 742 O O . ASP A 1 90 ? 5.418 -1.921 -28.143 1.00 85.94 90 ASP A O 1
ATOM 746 N N . ARG A 1 91 ? 7.661 -1.852 -27.978 1.00 87.94 91 ARG A N 1
ATOM 747 C CA . ARG A 1 91 ? 7.868 -0.392 -28.138 1.00 87.94 91 ARG A CA 1
ATOM 748 C C . ARG A 1 91 ? 7.065 0.483 -27.163 1.00 87.94 91 ARG A C 1
ATOM 750 O O . ARG A 1 91 ? 6.777 1.646 -27.438 1.00 87.94 91 ARG A O 1
ATOM 757 N N . ALA A 1 92 ? 6.735 -0.069 -25.998 1.00 89.44 92 ALA A N 1
ATOM 758 C CA . ALA A 1 92 ? 5.987 0.615 -24.953 1.00 89.44 92 ALA A CA 1
ATOM 759 C C . ALA A 1 92 ? 6.506 0.253 -23.556 1.00 89.44 92 ALA A C 1
ATOM 761 O O . ALA A 1 92 ? 6.825 -0.912 -23.271 1.00 89.44 92 ALA A O 1
ATOM 762 N N . LEU A 1 93 ? 6.556 1.274 -22.699 1.00 89.38 93 LEU A N 1
ATOM 763 C CA . LEU A 1 93 ? 6.917 1.226 -21.282 1.00 89.38 93 LEU A CA 1
ATOM 764 C C . LEU A 1 93 ? 5.658 1.139 -20.422 1.00 89.38 93 LEU A C 1
ATOM 766 O O . LEU A 1 93 ? 4.675 1.817 -20.717 1.00 89.38 93 LEU A O 1
ATOM 770 N N . ILE A 1 94 ? 5.703 0.401 -19.314 1.00 91.38 94 ILE A N 1
ATOM 771 C CA . ILE A 1 94 ? 4.729 0.620 -18.232 1.00 91.38 94 ILE A CA 1
ATOM 772 C C . ILE A 1 94 ? 5.124 1.854 -17.395 1.00 91.38 94 ILE A C 1
ATOM 774 O O . ILE A 1 94 ? 6.310 2.206 -17.341 1.00 91.38 94 ILE A O 1
ATOM 778 N N . PRO A 1 95 ? 4.183 2.520 -16.696 1.00 90.69 95 PRO A N 1
ATOM 779 C CA . PRO A 1 95 ? 4.477 3.721 -15.912 1.00 90.69 95 PRO A CA 1
ATOM 780 C C . PRO A 1 95 ? 5.636 3.567 -14.916 1.00 90.69 95 PRO A C 1
ATOM 782 O O . PRO A 1 95 ? 6.410 4.506 -14.735 1.00 90.69 95 PRO A O 1
ATOM 785 N N . SER A 1 96 ? 5.816 2.394 -14.295 1.00 88.88 96 SER A N 1
ATOM 786 C CA . SER A 1 96 ? 6.942 2.165 -13.376 1.00 88.88 96 SER A CA 1
ATOM 787 C C . SER A 1 96 ? 8.308 2.120 -14.068 1.00 88.88 96 SER A C 1
ATOM 789 O O . SER A 1 96 ? 9.295 2.536 -13.467 1.00 88.88 96 SER A O 1
ATOM 791 N N . GLU A 1 97 ? 8.380 1.638 -15.312 1.00 89.56 97 GLU A N 1
ATOM 792 C CA . GLU A 1 97 ? 9.603 1.649 -16.129 1.00 89.56 97 GLU A CA 1
ATOM 793 C C . GLU A 1 97 ? 9.931 3.088 -16.549 1.00 89.56 97 GLU A C 1
ATOM 795 O O . GLU A 1 97 ? 11.065 3.543 -16.390 1.00 89.56 97 GLU A O 1
ATOM 800 N N . TYR A 1 98 ? 8.916 3.849 -16.973 1.00 89.88 98 TYR A N 1
ATOM 801 C CA . TYR A 1 98 ? 9.063 5.267 -17.301 1.00 89.88 98 TYR A CA 1
ATOM 802 C C . TYR A 1 98 ? 9.569 6.088 -16.102 1.00 89.88 98 TYR A C 1
ATOM 804 O O . TYR A 1 98 ? 10.563 6.799 -16.227 1.00 89.88 98 TYR A O 1
ATOM 812 N N . PHE A 1 99 ? 8.965 5.946 -14.914 1.00 90.12 99 PHE A N 1
ATOM 813 C CA . PHE A 1 99 ? 9.410 6.637 -13.689 1.00 90.12 99 PHE A CA 1
ATOM 814 C C . PHE A 1 99 ? 10.685 6.052 -13.049 1.00 90.12 99 PHE A C 1
ATOM 816 O O . PHE A 1 99 ? 11.220 6.632 -12.098 1.00 90.12 99 PHE A O 1
ATOM 823 N N . ALA A 1 100 ? 11.208 4.926 -13.541 1.00 86.88 100 ALA A N 1
ATOM 824 C CA . ALA A 1 100 ? 12.553 4.480 -13.182 1.00 86.88 100 ALA A CA 1
ATOM 825 C C . ALA A 1 100 ? 13.620 5.313 -13.912 1.00 86.88 100 ALA A C 1
ATOM 827 O O . ALA A 1 100 ? 14.632 5.670 -13.310 1.00 86.88 100 ALA A O 1
ATOM 828 N N . ILE A 1 101 ? 13.357 5.681 -15.169 1.00 88.00 101 ILE A N 1
ATOM 829 C CA . ILE A 1 101 ? 14.252 6.479 -16.020 1.00 88.00 101 ILE A CA 1
ATOM 830 C C . ILE A 1 101 ? 14.043 7.976 -15.756 1.00 88.00 101 ILE A C 1
ATOM 832 O O . ILE A 1 101 ? 14.975 8.687 -15.389 1.00 88.00 101 ILE A O 1
ATOM 836 N N . HIS A 1 102 ? 12.801 8.446 -15.858 1.00 87.75 102 HIS A N 1
ATOM 837 C CA . HIS A 1 102 ? 12.411 9.847 -15.709 1.00 87.75 102 HIS A CA 1
ATOM 838 C C . HIS A 1 102 ? 11.991 10.158 -14.266 1.00 87.75 102 HIS A C 1
ATOM 840 O O . HIS A 1 102 ? 10.816 10.380 -13.968 1.00 87.75 102 HIS A O 1
ATOM 846 N N . HIS A 1 103 ? 12.968 10.178 -13.359 1.00 88.88 103 HIS A N 1
ATOM 847 C CA . HIS A 1 103 ? 12.783 10.608 -11.973 1.00 88.88 103 HIS A CA 1
ATOM 848 C C . HIS A 1 103 ? 13.490 11.941 -11.695 1.00 88.88 103 HIS A C 1
ATOM 850 O O . HIS A 1 103 ? 14.442 12.319 -12.373 1.00 88.88 103 HIS A O 1
ATOM 856 N N . THR A 1 104 ? 13.014 12.670 -10.684 1.00 91.62 104 THR A N 1
ATOM 857 C CA . THR A 1 104 ? 13.686 13.874 -10.172 1.00 91.62 104 THR A CA 1
ATOM 858 C C . THR A 1 104 ? 13.707 13.828 -8.644 1.00 91.62 104 THR A C 1
ATOM 860 O O . THR A 1 104 ? 12.721 13.378 -8.053 1.00 91.62 104 THR A O 1
ATOM 863 N N . PRO A 1 105 ? 14.762 14.337 -7.975 1.00 89.62 105 PRO A N 1
ATOM 864 C CA . PRO A 1 105 ? 14.861 14.278 -6.515 1.00 89.62 105 PRO A CA 1
ATOM 865 C C . PRO A 1 105 ? 13.658 14.909 -5.797 1.00 89.62 105 PRO A C 1
ATOM 867 O O . PRO A 1 105 ? 13.172 14.375 -4.805 1.00 89.62 105 PRO A O 1
ATOM 870 N N . ALA A 1 106 ? 13.121 16.017 -6.319 1.00 90.25 106 ALA A N 1
ATOM 871 C CA . ALA A 1 106 ? 11.941 16.665 -5.746 1.00 90.25 106 ALA A CA 1
ATOM 872 C C . ALA A 1 106 ? 10.682 15.779 -5.827 1.00 90.25 106 ALA A C 1
ATOM 874 O O . ALA A 1 106 ? 9.940 15.675 -4.848 1.00 90.25 106 ALA A O 1
ATOM 875 N N . ALA A 1 107 ? 10.461 15.107 -6.964 1.00 88.88 107 ALA A N 1
ATOM 876 C CA . ALA A 1 107 ? 9.339 14.187 -7.133 1.00 88.88 107 ALA A CA 1
ATOM 877 C C . ALA A 1 107 ? 9.490 12.938 -6.252 1.00 88.88 107 ALA A C 1
ATOM 879 O O . ALA A 1 107 ? 8.527 12.550 -5.596 1.00 88.88 107 ALA A O 1
ATOM 880 N N . ASP A 1 108 ? 10.693 12.361 -6.167 1.00 88.81 108 ASP A N 1
ATOM 881 C CA . ASP A 1 108 ? 10.984 11.217 -5.293 1.00 88.81 108 ASP A CA 1
ATOM 882 C C . ASP A 1 108 ? 10.788 11.572 -3.809 1.00 88.81 108 ASP A C 1
ATOM 884 O O . ASP A 1 108 ? 10.171 10.812 -3.058 1.00 88.81 108 ASP A O 1
ATOM 888 N N . PHE A 1 109 ? 11.237 12.761 -3.388 1.00 89.31 109 PHE A N 1
ATOM 889 C CA . PHE A 1 109 ? 11.038 13.265 -2.029 1.00 89.31 109 PHE A CA 1
ATOM 890 C C . PHE A 1 109 ? 9.551 13.409 -1.674 1.00 89.31 109 PHE A C 1
ATOM 892 O O . PHE A 1 109 ? 9.107 12.922 -0.628 1.00 89.31 109 PHE A O 1
ATOM 899 N N . MET A 1 110 ? 8.765 14.027 -2.565 1.00 89.31 110 MET A N 1
ATOM 900 C CA . MET A 1 110 ? 7.314 14.149 -2.405 1.00 89.31 110 MET A CA 1
ATOM 901 C C . MET A 1 110 ? 6.622 12.782 -2.406 1.00 89.31 110 MET A C 1
ATOM 903 O O . MET A 1 110 ? 5.763 12.542 -1.556 1.00 89.31 110 MET A O 1
ATOM 907 N N . ALA A 1 111 ? 7.007 11.879 -3.312 1.00 87.94 111 ALA A N 1
ATOM 908 C CA . ALA A 1 111 ? 6.456 10.532 -3.394 1.00 87.94 111 ALA A CA 1
ATOM 909 C C . ALA A 1 111 ? 6.652 9.774 -2.076 1.00 87.94 111 ALA A C 1
ATOM 911 O O . ALA A 1 111 ? 5.685 9.221 -1.557 1.00 87.94 111 ALA A O 1
ATOM 912 N N . GLY A 1 112 ? 7.846 9.826 -1.475 1.00 87.00 112 GLY A N 1
ATOM 913 C CA . GLY A 1 112 ? 8.094 9.225 -0.163 1.00 87.00 112 GLY A CA 1
ATOM 914 C C . GLY A 1 112 ? 7.235 9.827 0.956 1.00 87.00 112 GLY A C 1
ATOM 915 O O . GLY A 1 112 ? 6.659 9.076 1.741 1.00 87.00 112 GLY A O 1
ATOM 916 N N . ILE A 1 113 ? 7.050 11.153 1.003 1.00 86.94 113 ILE A N 1
ATOM 917 C CA . ILE A 1 113 ? 6.167 11.793 2.000 1.00 86.94 113 ILE A CA 1
ATOM 918 C C . ILE A 1 113 ? 4.714 11.323 1.847 1.00 86.94 113 ILE A C 1
ATOM 920 O O . ILE A 1 113 ? 4.103 10.891 2.826 1.00 86.94 113 ILE A O 1
ATOM 924 N N . PHE A 1 114 ? 4.158 11.382 0.632 1.00 86.81 114 PHE A N 1
ATOM 925 C CA . PHE A 1 114 ? 2.776 10.961 0.381 1.00 86.81 114 PHE A CA 1
ATOM 926 C C . PHE A 1 114 ? 2.577 9.465 0.599 1.00 86.81 114 PHE A C 1
ATOM 928 O O . PHE A 1 114 ? 1.530 9.056 1.102 1.00 86.81 114 PHE A O 1
ATOM 935 N N . TYR A 1 115 ? 3.582 8.654 0.275 1.00 86.31 115 TYR A N 1
ATOM 936 C CA . TYR A 1 115 ? 3.563 7.234 0.573 1.00 86.31 115 TYR A CA 1
ATOM 937 C C . TYR A 1 115 ? 3.532 7.017 2.089 1.00 86.31 115 TYR A C 1
ATOM 939 O O . TYR A 1 115 ? 2.619 6.366 2.589 1.00 86.31 115 TYR A O 1
ATOM 947 N N . LEU A 1 116 ? 4.435 7.639 2.855 1.00 86.69 116 LEU A N 1
ATOM 948 C CA . LEU A 1 116 ? 4.514 7.471 4.311 1.00 86.69 116 LEU A CA 1
ATOM 949 C C . LEU A 1 116 ? 3.196 7.793 5.043 1.00 86.69 116 LEU A C 1
ATOM 951 O O . LEU A 1 116 ? 2.971 7.264 6.128 1.00 86.69 116 LEU A O 1
ATOM 955 N N . CYS A 1 117 ? 2.286 8.582 4.460 1.00 87.38 117 CYS A N 1
ATOM 956 C CA . CYS A 1 117 ? 0.966 8.866 5.028 1.00 87.38 117 CYS A CA 1
ATOM 957 C C . CYS A 1 117 ? 0.054 7.637 5.242 1.00 87.38 117 CYS A C 1
ATOM 959 O O . CYS A 1 117 ? -0.846 7.720 6.084 1.00 87.38 117 CYS A O 1
ATOM 961 N N . TRP A 1 118 ? 0.259 6.509 4.546 1.00 83.50 118 TRP A N 1
ATOM 962 C CA . TRP A 1 118 ? -0.701 5.390 4.552 1.00 83.50 118 TRP A CA 1
ATOM 963 C C . TRP A 1 118 ? -0.898 4.711 5.920 1.00 83.50 118 TRP A C 1
ATOM 965 O O . TRP A 1 118 ? -1.990 4.207 6.177 1.00 83.50 118 TRP A O 1
ATOM 975 N N . VAL A 1 119 ? 0.105 4.716 6.813 1.00 84.00 119 VAL A N 1
ATOM 976 C CA . VAL A 1 119 ? -0.035 4.244 8.212 1.00 84.00 119 VAL A CA 1
ATOM 977 C C . VAL A 1 119 ? -0.499 5.365 9.154 1.00 84.00 119 VAL A C 1
ATOM 979 O O . VAL A 1 119 ? -1.504 5.186 9.851 1.00 84.00 119 VAL A O 1
ATOM 982 N N . PRO A 1 120 ? 0.191 6.524 9.231 1.00 87.12 120 PRO A N 1
ATOM 983 C CA . PRO A 1 120 ? -0.041 7.488 10.299 1.00 87.12 120 PRO A CA 1
ATOM 984 C C . PRO A 1 120 ? -1.349 8.258 10.126 1.00 87.12 120 PRO A C 1
ATOM 986 O O . PRO A 1 120 ? -1.952 8.634 11.129 1.00 87.12 120 PRO A O 1
ATOM 989 N N . VAL A 1 121 ? -1.822 8.481 8.892 1.00 88.44 121 VAL A N 1
ATOM 990 C CA . VAL A 1 121 ? -3.052 9.253 8.653 1.00 88.44 121 VAL A CA 1
ATOM 991 C C . VAL A 1 121 ? -4.308 8.477 9.082 1.00 88.44 121 VAL A C 1
ATOM 993 O O . VAL A 1 121 ? -5.067 9.033 9.880 1.00 88.44 121 VAL A O 1
ATOM 996 N N . PRO A 1 122 ? -4.534 7.203 8.689 1.00 89.62 122 PRO A N 1
ATOM 997 C CA . PRO A 1 122 ? -5.663 6.418 9.201 1.00 89.62 122 PRO A CA 1
ATOM 998 C C . PRO A 1 122 ? -5.642 6.245 10.725 1.00 89.62 122 PRO A C 1
ATOM 1000 O O . PRO A 1 122 ? -6.673 6.419 11.380 1.00 89.62 122 PRO A O 1
ATOM 1003 N N . ILE A 1 123 ? -4.473 5.956 11.312 1.00 89.81 123 ILE A N 1
ATOM 1004 C CA . ILE A 1 123 ? -4.325 5.778 12.766 1.00 89.81 123 ILE A CA 1
ATOM 1005 C C . ILE A 1 123 ? -4.557 7.103 13.504 1.00 89.81 123 ILE A C 1
ATOM 1007 O O . ILE A 1 123 ? -5.331 7.151 14.461 1.00 89.81 123 ILE A O 1
ATOM 1011 N N . GLY A 1 124 ? -3.951 8.199 13.041 1.00 90.12 124 GLY A N 1
ATOM 1012 C CA . GLY A 1 124 ? -4.139 9.536 13.602 1.00 90.12 124 GLY A CA 1
ATOM 1013 C C . GLY A 1 124 ? -5.593 10.001 13.517 1.00 90.12 124 GLY A C 1
ATOM 1014 O O . GLY A 1 124 ? -6.134 10.521 14.494 1.00 90.12 124 GLY A O 1
ATOM 1015 N N . PHE A 1 125 ? -6.272 9.730 12.399 1.00 90.06 125 PHE A N 1
ATOM 1016 C CA . PHE A 1 125 ? -7.701 9.998 12.235 1.00 90.06 125 PHE A CA 1
ATOM 1017 C C . PHE A 1 125 ? -8.566 9.164 13.195 1.00 90.06 125 PHE A C 1
ATOM 1019 O O . PHE A 1 125 ? -9.490 9.697 13.817 1.00 90.06 125 PHE A O 1
ATOM 1026 N N . ALA A 1 126 ? -8.242 7.883 13.396 1.00 90.19 126 ALA A N 1
ATOM 1027 C CA . ALA A 1 126 ? -8.911 7.040 14.385 1.00 90.19 126 ALA A CA 1
ATOM 1028 C C . ALA A 1 126 ? -8.725 7.588 15.812 1.00 90.19 126 ALA A C 1
ATOM 1030 O O . ALA A 1 126 ? -9.703 7.815 16.528 1.00 90.19 126 ALA A O 1
ATOM 1031 N N . ILE A 1 127 ? -7.487 7.883 16.216 1.00 90.31 127 ILE A N 1
ATOM 1032 C CA . ILE A 1 127 ? -7.180 8.463 17.532 1.00 90.31 127 ILE A CA 1
ATOM 1033 C C . ILE A 1 127 ? -7.910 9.803 17.714 1.00 90.31 127 ILE A C 1
ATOM 1035 O O . ILE A 1 127 ? -8.514 10.030 18.764 1.00 90.31 127 ILE A O 1
ATOM 1039 N N . TYR A 1 128 ? -7.962 10.650 16.684 1.00 89.56 128 TYR A N 1
ATOM 1040 C CA . TYR A 1 128 ? -8.714 11.907 16.693 1.00 89.56 128 TYR A CA 1
ATOM 1041 C C . TYR A 1 128 ? -10.224 11.699 16.912 1.00 89.56 128 TYR A C 1
ATOM 1043 O O . TYR A 1 128 ? -10.827 12.367 17.759 1.00 89.56 128 TYR A O 1
ATOM 1051 N N . LEU A 1 129 ? -10.856 10.749 16.212 1.00 90.12 129 LEU A N 1
ATOM 1052 C CA . LEU A 1 129 ? -12.272 10.411 16.423 1.00 90.12 129 LEU A CA 1
ATOM 1053 C C . LEU A 1 129 ? -12.539 9.855 17.832 1.00 90.12 129 LEU A C 1
ATOM 1055 O O . LEU A 1 129 ? -13.600 10.117 18.408 1.00 90.12 129 LEU A O 1
ATOM 1059 N N . TYR A 1 130 ? -11.589 9.110 18.402 1.00 88.88 130 TYR A N 1
ATOM 1060 C CA . TYR A 1 130 ? -11.675 8.604 19.770 1.00 88.88 130 TYR A CA 1
ATOM 1061 C C . TYR A 1 130 ? -11.542 9.735 20.808 1.00 88.88 130 TYR A C 1
ATOM 1063 O O . TYR A 1 130 ? -12.396 9.865 21.692 1.00 88.88 130 TYR A O 1
ATOM 1071 N N . ALA A 1 131 ? -10.533 10.600 20.661 1.00 89.25 131 ALA A N 1
ATOM 1072 C CA . ALA A 1 131 ? -10.253 11.735 21.543 1.00 89.25 131 ALA A CA 1
ATOM 1073 C C . ALA A 1 131 ? -11.387 12.777 21.540 1.00 89.25 131 ALA A C 1
ATOM 1075 O O . ALA A 1 131 ? -11.851 13.197 22.599 1.00 89.25 131 ALA A O 1
ATOM 1076 N N . THR A 1 132 ? -11.936 13.101 20.363 1.00 87.62 132 THR A N 1
ATOM 1077 C CA . THR A 1 132 ? -13.126 13.968 20.208 1.00 87.62 132 THR A CA 1
ATOM 1078 C C . THR A 1 132 ? -14.440 13.306 20.652 1.00 87.62 132 THR A C 1
ATOM 1080 O O . THR A 1 132 ? -15.523 13.852 20.438 1.00 87.62 132 THR A O 1
ATOM 1083 N N . ARG A 1 133 ? -14.371 12.119 21.274 1.00 87.31 133 ARG A N 1
ATOM 1084 C CA . ARG A 1 133 ? -15.495 11.308 21.774 1.00 87.31 133 ARG A CA 1
ATOM 1085 C C . ARG A 1 133 ? -16.535 10.924 20.708 1.00 87.31 133 ARG A C 1
ATOM 1087 O O . ARG A 1 133 ? -17.614 10.443 21.057 1.00 87.31 133 ARG A O 1
ATOM 1094 N N . ARG A 1 134 ? -16.208 11.009 19.411 1.00 87.25 134 ARG A N 1
ATOM 1095 C CA . ARG A 1 134 ? -17.067 10.627 18.268 1.00 87.25 134 ARG A CA 1
ATOM 1096 C C . ARG A 1 134 ? -17.114 9.102 18.057 1.00 87.25 134 ARG A C 1
ATOM 1098 O O . ARG A 1 134 ? -16.958 8.595 16.947 1.00 87.25 134 ARG A O 1
ATOM 1105 N N . ARG A 1 135 ? -17.391 8.358 19.134 1.00 88.00 135 ARG A N 1
ATOM 1106 C CA . ARG A 1 135 ? -17.310 6.885 19.238 1.00 88.00 135 ARG A CA 1
ATOM 1107 C C . ARG A 1 135 ? -18.059 6.123 18.138 1.00 88.00 135 ARG A C 1
ATOM 1109 O O . ARG A 1 135 ? -17.546 5.125 17.644 1.00 88.00 135 ARG A O 1
ATOM 1116 N N . ARG A 1 136 ? -19.234 6.606 17.709 1.00 90.38 136 ARG A N 1
ATOM 1117 C CA . ARG A 1 136 ? -20.016 5.993 16.614 1.00 90.38 136 ARG A 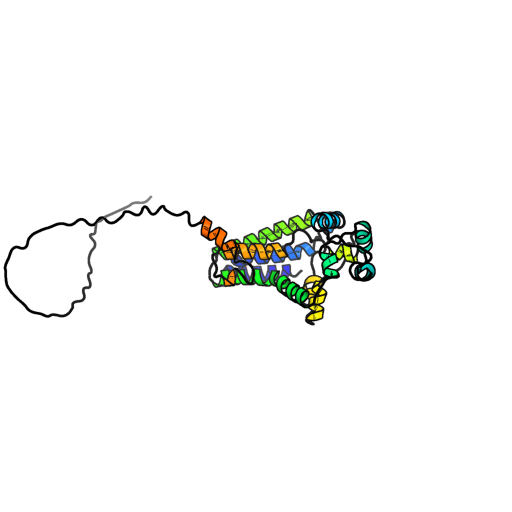CA 1
ATOM 1118 C C . ARG A 1 136 ? -19.277 6.045 15.271 1.00 90.38 136 ARG A C 1
ATOM 1120 O O . ARG A 1 136 ? -19.318 5.073 14.526 1.00 90.38 136 ARG A O 1
ATOM 1127 N N . TRP A 1 137 ? -18.598 7.153 14.972 1.00 90.81 137 TRP A N 1
ATOM 1128 C CA . TRP A 1 137 ? -17.799 7.297 13.751 1.00 90.81 137 TRP A CA 1
ATOM 1129 C C . TRP A 1 137 ? -16.487 6.526 13.841 1.00 90.81 137 TRP A C 1
ATOM 1131 O O . TRP A 1 137 ? -16.137 5.843 12.887 1.00 90.81 137 TRP A O 1
ATOM 1141 N N . PHE A 1 138 ? -15.827 6.55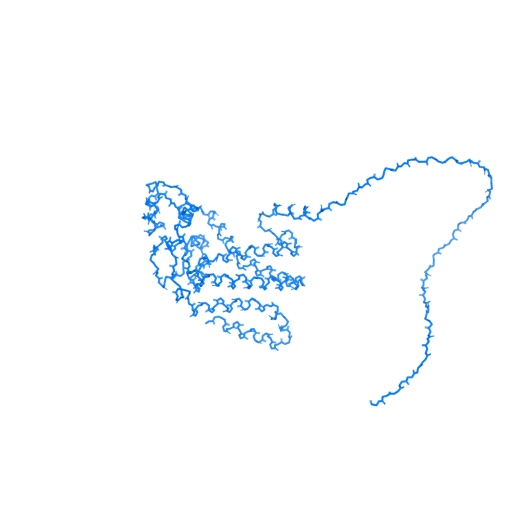7 15.001 1.00 92.69 138 PHE A N 1
ATOM 1142 C CA . PHE A 1 138 ? -14.627 5.763 15.264 1.00 92.69 138 PHE A CA 1
ATOM 1143 C C . PHE A 1 138 ? -14.854 4.260 15.023 1.00 92.69 138 PHE A C 1
ATOM 1145 O O . PHE A 1 138 ? -14.074 3.630 14.311 1.00 92.69 138 PHE A O 1
ATOM 1152 N N . LEU A 1 139 ? -15.936 3.690 15.571 1.00 92.12 139 LEU A N 1
ATOM 1153 C CA . LEU A 1 139 ? -16.265 2.274 15.377 1.00 92.12 139 LEU A CA 1
ATOM 1154 C C . LEU A 1 139 ? -16.576 1.967 13.910 1.00 92.12 139 LEU A C 1
ATOM 1156 O O . LEU A 1 139 ? -16.019 1.023 13.361 1.00 92.12 139 LEU A O 1
ATOM 1160 N N . ARG A 1 140 ? -17.420 2.780 13.258 1.00 93.06 140 ARG A N 1
ATOM 1161 C CA . ARG A 1 140 ? -17.754 2.600 11.835 1.00 93.06 140 ARG A CA 1
ATOM 1162 C C . ARG A 1 140 ? -16.523 2.671 10.929 1.00 93.06 140 ARG A C 1
ATOM 1164 O O . ARG A 1 140 ? -16.473 1.931 9.957 1.00 93.06 140 ARG A O 1
ATOM 1171 N N . PHE A 1 141 ? -15.570 3.553 11.232 1.00 94.00 141 PHE A N 1
ATOM 1172 C CA . PHE A 1 141 ? -14.306 3.660 10.504 1.00 94.00 141 PHE A CA 1
ATOM 1173 C C . PHE A 1 141 ? -13.421 2.437 10.753 1.00 94.00 141 PHE A C 1
ATOM 1175 O O . PHE A 1 141 ? -13.002 1.793 9.803 1.00 94.00 141 PHE A O 1
ATOM 1182 N N . SER A 1 142 ? -13.204 2.066 12.017 1.00 94.06 142 SER A N 1
ATOM 1183 C CA . SER A 1 142 ? -12.316 0.955 12.394 1.00 94.06 142 SER A CA 1
ATOM 1184 C C . SER A 1 142 ? -12.797 -0.397 11.848 1.00 94.06 142 SER A C 1
ATOM 1186 O O . SER A 1 142 ? -11.991 -1.189 11.371 1.00 94.06 142 SER A O 1
ATOM 1188 N N . TRP A 1 143 ? -14.111 -0.653 11.865 1.00 94.69 143 TRP A N 1
ATOM 1189 C CA . TRP A 1 143 ? -14.690 -1.865 11.274 1.00 94.69 143 TRP A CA 1
ATOM 1190 C C . TRP A 1 143 ? -14.659 -1.857 9.742 1.00 94.69 143 TRP A C 1
ATOM 1192 O O . TRP A 1 143 ? -14.374 -2.892 9.149 1.00 94.69 143 TRP A O 1
ATOM 1202 N N . ALA A 1 144 ? -14.894 -0.713 9.089 1.00 93.88 144 ALA A N 1
ATOM 1203 C CA . ALA A 1 144 ? -14.757 -0.615 7.635 1.00 93.88 144 ALA A CA 1
ATOM 1204 C C . ALA A 1 144 ? -13.296 -0.762 7.181 1.00 93.88 144 ALA A C 1
ATOM 1206 O O . ALA A 1 144 ? -13.033 -1.418 6.180 1.00 93.88 144 ALA A O 1
ATOM 1207 N N . PHE A 1 145 ? -12.346 -0.217 7.946 1.00 93.44 145 PHE A N 1
ATOM 1208 C CA . PHE A 1 145 ? -10.915 -0.401 7.719 1.00 93.44 145 PHE A CA 1
ATOM 1209 C C . PHE A 1 145 ? -10.530 -1.884 7.813 1.00 93.44 145 PHE A C 1
ATOM 1211 O O . PHE A 1 145 ? -9.885 -2.398 6.903 1.00 93.44 145 PHE A O 1
ATOM 1218 N N . LEU A 1 146 ? -10.982 -2.602 8.851 1.00 94.56 146 LEU A N 1
ATOM 1219 C CA . LEU A 1 146 ? -10.781 -4.054 8.961 1.00 94.56 146 LEU A CA 1
ATOM 1220 C C . LEU A 1 146 ? -11.401 -4.819 7.779 1.00 94.56 146 LEU A C 1
ATOM 1222 O O . LEU A 1 146 ? -10.745 -5.682 7.205 1.00 94.56 146 LEU A O 1
ATOM 1226 N N . LEU A 1 147 ? -12.635 -4.484 7.388 1.00 94.38 147 LEU A N 1
ATOM 1227 C CA . LEU A 1 147 ? -13.328 -5.149 6.282 1.00 94.38 147 LEU A CA 1
ATOM 1228 C C . LEU A 1 147 ? -12.596 -4.964 4.946 1.00 94.38 147 LEU A C 1
ATOM 1230 O O . LEU A 1 147 ? -12.387 -5.935 4.227 1.00 94.38 147 LEU A O 1
ATOM 1234 N N . VAL A 1 148 ? -12.167 -3.739 4.627 1.00 93.75 148 VAL A N 1
ATOM 1235 C CA . VAL A 1 148 ? -11.395 -3.440 3.407 1.00 93.75 148 VAL A CA 1
ATOM 1236 C C . VAL A 1 148 ? -10.065 -4.195 3.394 1.00 93.75 148 VAL A C 1
ATOM 1238 O O . VAL A 1 148 ? -9.668 -4.703 2.349 1.00 93.75 148 VAL A O 1
ATOM 1241 N N . ASN A 1 149 ? -9.416 -4.341 4.552 1.00 92.75 149 ASN A N 1
ATOM 1242 C CA . ASN A 1 149 ? -8.221 -5.170 4.687 1.00 92.75 149 ASN A CA 1
ATOM 1243 C C . ASN A 1 149 ? -8.495 -6.643 4.392 1.00 92.75 149 ASN A C 1
ATOM 1245 O O . ASN A 1 149 ? -7.803 -7.228 3.568 1.00 92.75 149 ASN A O 1
ATOM 1249 N N . TRP A 1 150 ? -9.523 -7.236 5.001 1.00 92.69 150 TRP A N 1
ATOM 1250 C CA . TRP A 1 150 ? -9.873 -8.637 4.756 1.00 92.69 150 TRP A CA 1
ATOM 1251 C C . TRP A 1 150 ? -10.279 -8.901 3.304 1.00 92.69 150 TRP A C 1
ATOM 1253 O O . TRP A 1 150 ? -9.854 -9.903 2.739 1.00 92.69 150 TRP A O 1
ATOM 1263 N N . LEU A 1 151 ? -11.018 -7.987 2.668 1.00 92.81 151 LEU A N 1
ATOM 1264 C CA . LEU A 1 151 ? -11.315 -8.066 1.234 1.00 92.81 151 LEU A CA 1
ATOM 1265 C C . LEU A 1 151 ? -10.037 -7.992 0.381 1.00 92.81 151 LEU A C 1
ATOM 1267 O O . LEU A 1 151 ? -9.898 -8.752 -0.574 1.00 92.81 151 LEU A O 1
ATOM 1271 N N . GLY A 1 152 ? -9.081 -7.132 0.750 1.00 89.75 152 GLY A N 1
ATOM 1272 C CA . GLY A 1 152 ? -7.770 -7.075 0.102 1.00 89.75 152 GLY A CA 1
ATOM 1273 C C . GLY A 1 152 ? -6.961 -8.359 0.277 1.00 89.75 152 GLY A C 1
ATOM 1274 O O . GLY A 1 152 ? -6.422 -8.870 -0.698 1.00 89.75 152 GLY A O 1
ATOM 1275 N N . PHE A 1 153 ? -6.940 -8.929 1.485 1.00 89.44 153 PHE A N 1
ATOM 1276 C CA . PHE A 1 153 ? -6.251 -10.189 1.775 1.00 89.44 153 PHE A CA 1
ATOM 1277 C C . PHE A 1 153 ? -6.851 -11.351 0.977 1.00 89.44 153 PHE A C 1
ATOM 1279 O O . PHE A 1 153 ? -6.108 -12.107 0.360 1.00 89.44 153 PHE A O 1
ATOM 1286 N N . VAL A 1 154 ? -8.184 -11.458 0.920 1.00 89.00 154 VAL A N 1
ATOM 1287 C CA . VAL A 1 154 ? -8.885 -12.431 0.064 1.00 89.00 154 VAL A CA 1
ATOM 1288 C C . VAL A 1 154 ? -8.493 -12.241 -1.405 1.00 89.00 154 VAL A C 1
ATOM 1290 O O . VAL A 1 154 ? -8.148 -13.218 -2.064 1.00 89.00 154 VAL A O 1
ATOM 1293 N N . GLY A 1 155 ? -8.445 -10.997 -1.895 1.00 86.19 155 GLY A N 1
ATOM 1294 C CA . GLY A 1 155 ? -7.934 -10.674 -3.231 1.00 86.19 155 GLY A CA 1
ATOM 1295 C C . GLY A 1 155 ? -6.512 -11.194 -3.469 1.00 86.19 155 GLY A C 1
ATOM 1296 O O . GLY A 1 155 ? -6.280 -11.882 -4.459 1.00 86.19 155 GLY A O 1
ATOM 1297 N N . TYR A 1 156 ? -5.596 -10.973 -2.520 1.00 86.56 156 TYR A N 1
ATOM 1298 C CA . TYR A 1 156 ? -4.218 -11.469 -2.602 1.00 86.56 156 TYR A CA 1
ATOM 1299 C C . TYR A 1 156 ? -4.110 -13.001 -2.646 1.00 86.56 156 TYR A C 1
ATOM 1301 O O . TYR A 1 156 ? -3.089 -13.508 -3.106 1.00 86.56 156 TYR A O 1
ATOM 1309 N N . TYR A 1 157 ? -5.076 -13.752 -2.106 1.00 84.69 157 TYR A N 1
ATOM 1310 C CA . TYR A 1 157 ? -5.090 -15.221 -2.186 1.00 84.69 157 TYR A CA 1
ATOM 1311 C C . TYR A 1 157 ? -5.759 -15.729 -3.470 1.00 84.69 157 TYR A C 1
ATOM 1313 O O . TYR A 1 157 ? -5.315 -16.732 -4.024 1.00 84.69 157 TYR A O 1
ATOM 1321 N N . ILE A 1 158 ? -6.794 -15.039 -3.963 1.00 86.75 158 ILE A N 1
ATOM 1322 C CA . ILE A 1 158 ? -7.462 -15.362 -5.236 1.00 86.75 158 ILE A CA 1
ATOM 1323 C C . ILE A 1 158 ? -6.526 -15.100 -6.422 1.00 86.75 158 ILE A C 1
ATOM 1325 O O . ILE A 1 158 ? -6.454 -15.915 -7.336 1.00 86.75 158 ILE A O 1
ATOM 1329 N N . HIS A 1 159 ? -5.804 -13.980 -6.404 1.00 83.75 159 HIS A N 1
ATOM 1330 C CA . HIS A 1 159 ? -4.905 -13.570 -7.479 1.00 83.75 159 HIS A CA 1
ATOM 1331 C C . HIS A 1 159 ? -3.581 -13.036 -6.900 1.00 83.75 159 HIS A C 1
ATOM 1333 O O . HIS A 1 159 ? -3.415 -11.823 -6.733 1.00 83.75 159 HIS A O 1
ATOM 1339 N N . PRO A 1 160 ? -2.630 -13.929 -6.556 1.00 83.56 160 PRO A N 1
ATOM 1340 C CA . PRO A 1 160 ? -1.287 -13.532 -6.152 1.00 83.56 160 PRO A CA 1
ATOM 1341 C C . PRO A 1 160 ? -0.585 -12.864 -7.338 1.00 83.56 160 PRO A C 1
ATOM 1343 O O . PRO A 1 160 ? -0.267 -13.514 -8.331 1.00 83.56 160 PRO A O 1
ATOM 1346 N N . ALA A 1 161 ? -0.359 -11.557 -7.242 1.00 84.25 161 ALA A N 1
ATOM 1347 C CA . ALA A 1 161 ? 0.180 -10.742 -8.325 1.00 84.25 161 ALA A CA 1
ATOM 1348 C C . ALA A 1 161 ? 1.540 -10.159 -7.933 1.00 84.25 161 ALA A C 1
ATOM 1350 O O . ALA A 1 161 ? 1.694 -9.578 -6.850 1.00 84.25 161 ALA A O 1
ATOM 1351 N N . ALA A 1 162 ? 2.525 -10.295 -8.818 1.00 84.75 162 ALA A N 1
ATOM 1352 C CA . ALA A 1 162 ? 3.840 -9.701 -8.635 1.00 84.75 162 ALA A CA 1
ATOM 1353 C C . ALA A 1 162 ? 3.812 -8.177 -8.877 1.00 84.75 162 ALA A C 1
ATOM 1355 O O . ALA A 1 162 ? 3.148 -7.707 -9.799 1.00 84.75 162 ALA A O 1
ATOM 1356 N N . PRO A 1 163 ? 4.531 -7.380 -8.069 1.00 84.81 163 PRO A N 1
ATOM 1357 C CA . PRO A 1 163 ? 4.612 -5.933 -8.256 1.00 84.81 163 PRO A CA 1
ATOM 1358 C C . PRO A 1 163 ? 5.483 -5.567 -9.477 1.00 84.81 163 PRO A C 1
ATOM 1360 O O . PRO A 1 163 ? 6.395 -6.324 -9.809 1.00 84.81 163 PRO A O 1
ATOM 1363 N N . PRO A 1 164 ? 5.311 -4.384 -10.101 1.00 85.00 164 PRO A N 1
ATOM 1364 C CA . PRO A 1 164 ? 6.021 -4.028 -11.338 1.00 85.00 164 PRO A CA 1
ATOM 1365 C C . PRO A 1 164 ? 7.556 -4.105 -11.259 1.00 85.00 164 PRO A C 1
ATOM 1367 O O . PRO A 1 164 ? 8.209 -4.578 -12.190 1.00 85.00 164 PRO A O 1
ATOM 1370 N N . TRP A 1 165 ? 8.148 -3.748 -10.110 1.00 85.69 165 TRP A N 1
ATOM 1371 C CA . TRP A 1 165 ? 9.597 -3.870 -9.884 1.00 85.69 165 TRP A CA 1
ATOM 1372 C C . TRP A 1 165 ? 10.109 -5.312 -9.993 1.00 85.69 165 TRP A C 1
ATOM 1374 O O . TRP A 1 165 ? 11.277 -5.531 -10.314 1.00 85.69 165 TRP A O 1
ATOM 1384 N N . TYR A 1 166 ? 9.254 -6.307 -9.739 1.00 86.06 166 TYR A N 1
ATOM 1385 C CA . TYR A 1 166 ? 9.615 -7.710 -9.880 1.00 86.06 166 TYR A CA 1
ATOM 1386 C C . TYR A 1 166 ? 9.876 -8.047 -11.353 1.00 86.06 166 TYR A C 1
ATOM 1388 O O . TYR A 1 166 ? 10.926 -8.600 -11.675 1.00 86.06 166 TYR A O 1
ATOM 1396 N N . ALA A 1 167 ? 8.978 -7.638 -12.257 1.00 85.75 167 ALA A N 1
ATOM 1397 C CA . ALA A 1 167 ? 9.155 -7.830 -13.696 1.00 85.75 167 ALA A CA 1
ATOM 1398 C C . ALA A 1 167 ? 10.407 -7.097 -14.219 1.00 85.75 167 ALA A C 1
ATOM 1400 O O . ALA A 1 167 ? 11.167 -7.662 -15.005 1.00 85.75 167 ALA A O 1
ATOM 1401 N N . MET A 1 168 ? 10.677 -5.886 -13.715 1.00 86.12 168 MET A N 1
ATOM 1402 C CA . MET A 1 168 ? 11.855 -5.086 -14.084 1.00 86.12 168 MET A CA 1
ATOM 1403 C C . MET A 1 168 ? 13.189 -5.759 -13.701 1.00 86.12 168 MET A C 1
ATOM 1405 O O . MET A 1 168 ? 14.128 -5.754 -14.501 1.00 86.12 168 MET A O 1
ATOM 1409 N N . HIS A 1 169 ? 13.287 -6.351 -12.501 1.00 85.38 169 HIS A N 1
ATOM 1410 C CA . HIS A 1 169 ? 14.547 -6.893 -11.961 1.00 85.38 169 HIS A CA 1
ATOM 1411 C C . HIS A 1 169 ? 14.726 -8.413 -12.105 1.00 85.38 169 HIS A C 1
ATOM 1413 O O . HIS A 1 169 ? 15.855 -8.874 -12.261 1.00 85.38 169 HIS A O 1
ATOM 1419 N N . TYR A 1 170 ? 13.644 -9.193 -12.054 1.00 83.75 170 TYR A N 1
ATOM 1420 C CA . TYR A 1 170 ? 13.670 -10.664 -12.069 1.00 83.75 170 TYR A CA 1
ATOM 1421 C C . TYR A 1 170 ? 13.032 -11.261 -13.331 1.00 83.75 170 TYR A C 1
ATOM 1423 O O . TYR A 1 170 ? 13.368 -12.384 -13.712 1.00 83.75 170 TYR A O 1
ATOM 1431 N N . GLY A 1 171 ? 12.191 -10.496 -14.032 1.00 84.38 171 GLY A N 1
ATOM 1432 C CA . GLY A 1 171 ? 11.494 -10.931 -15.241 1.00 84.38 171 GLY A CA 1
ATOM 1433 C C . GLY A 1 171 ? 10.195 -11.671 -14.932 1.00 84.38 171 GLY A C 1
ATOM 1434 O O . GLY A 1 171 ? 9.620 -11.533 -13.855 1.00 84.38 171 GLY A O 1
ATOM 1435 N N . PHE A 1 172 ? 9.723 -12.465 -15.892 1.00 82.31 172 PHE A N 1
ATOM 1436 C CA . PHE A 1 172 ? 8.395 -13.092 -15.844 1.00 82.31 172 PHE A CA 1
ATOM 1437 C C . PHE A 1 172 ? 8.346 -14.451 -15.126 1.00 82.31 172 PHE A C 1
ATOM 1439 O O . PHE A 1 172 ? 7.269 -15.017 -14.968 1.00 82.31 172 PHE A O 1
ATOM 1446 N N . THR A 1 173 ? 9.485 -14.984 -14.674 1.00 79.50 173 THR A N 1
ATOM 1447 C CA . THR A 1 173 ? 9.542 -16.253 -13.931 1.00 79.50 173 THR A CA 1
ATOM 1448 C C . THR A 1 173 ? 9.419 -16.010 -12.422 1.00 79.50 173 THR A C 1
ATOM 1450 O O . THR A 1 173 ? 10.239 -15.263 -11.874 1.00 79.50 173 THR A O 1
ATOM 1453 N N . PRO A 1 174 ? 8.452 -16.627 -11.721 1.00 74.69 174 PRO A N 1
ATOM 1454 C CA . PRO A 1 174 ? 8.285 -16.458 -10.280 1.00 74.69 174 PRO A CA 1
ATOM 1455 C C . PRO A 1 174 ? 9.377 -17.190 -9.482 1.00 74.69 174 PRO A C 1
ATOM 1457 O O . PRO A 1 174 ? 9.617 -18.380 -9.669 1.00 74.69 174 PRO A O 1
ATOM 1460 N N . ILE A 1 175 ? 10.019 -16.473 -8.560 1.00 75.88 175 ILE A N 1
ATOM 1461 C CA . ILE A 1 175 ? 11.075 -16.956 -7.665 1.00 75.88 175 ILE A CA 1
ATOM 1462 C C . ILE A 1 175 ? 10.524 -16.869 -6.240 1.00 75.88 175 ILE A C 1
ATOM 1464 O O . ILE A 1 175 ? 10.329 -15.787 -5.689 1.00 75.88 175 ILE A O 1
ATOM 1468 N N . LEU A 1 176 ? 10.248 -18.027 -5.640 1.00 64.75 176 LEU A N 1
ATOM 1469 C CA . LEU A 1 176 ? 9.364 -18.156 -4.469 1.00 64.75 176 LEU A CA 1
ATOM 1470 C C . LEU A 1 176 ? 9.931 -17.593 -3.146 1.00 64.75 176 LEU A C 1
ATOM 1472 O O . LEU A 1 176 ? 9.229 -17.571 -2.136 1.00 64.75 176 LEU A O 1
ATOM 1476 N N . HIS A 1 177 ? 11.172 -17.095 -3.149 1.00 68.00 177 HIS A N 1
ATOM 1477 C CA . HIS A 1 177 ? 11.856 -16.533 -1.976 1.00 68.00 177 HIS A CA 1
ATOM 1478 C C . HIS A 1 177 ? 12.542 -15.180 -2.241 1.00 68.00 177 HIS A C 1
ATOM 1480 O O . HIS A 1 177 ? 13.481 -14.816 -1.533 1.00 68.00 177 HIS A O 1
ATOM 1486 N N . THR A 1 178 ? 12.095 -14.417 -3.245 1.00 70.31 178 THR A N 1
ATOM 1487 C CA . THR A 1 178 ? 12.621 -13.063 -3.484 1.00 70.31 178 THR A CA 1
ATOM 1488 C C . THR A 1 178 ? 12.399 -12.169 -2.252 1.00 70.31 178 THR A C 1
ATOM 1490 O O . THR A 1 178 ? 11.263 -12.068 -1.780 1.00 70.31 178 THR A O 1
ATOM 1493 N N . PRO A 1 179 ? 13.447 -11.516 -1.708 1.00 70.38 179 PRO A N 1
ATOM 1494 C CA . PRO A 1 179 ? 13.314 -10.644 -0.545 1.00 70.38 179 PRO A CA 1
ATOM 1495 C C . PRO A 1 179 ? 12.480 -9.397 -0.867 1.00 70.38 179 PRO A C 1
ATOM 1497 O O . PRO A 1 179 ? 12.375 -8.968 -2.017 1.00 70.38 179 PRO A O 1
ATOM 1500 N N . GLY A 1 180 ? 11.895 -8.788 0.167 1.00 70.94 180 GLY A N 1
ATOM 1501 C CA . GLY A 1 180 ? 11.136 -7.547 0.020 1.00 70.94 180 GLY A CA 1
ATOM 1502 C C . GLY A 1 180 ? 12.019 -6.407 -0.493 1.00 70.94 180 GLY A C 1
ATOM 1503 O O . GLY A 1 180 ? 13.011 -6.057 0.142 1.00 70.94 180 GLY A O 1
ATOM 1504 N N . ASN A 1 181 ? 11.645 -5.821 -1.631 1.00 77.56 181 ASN A N 1
ATOM 1505 C CA . ASN A 1 181 ? 12.355 -4.708 -2.257 1.00 77.56 181 ASN A CA 1
ATOM 1506 C C . ASN A 1 181 ? 11.592 -3.388 -2.034 1.00 77.56 181 ASN A C 1
ATOM 1508 O O . ASN A 1 181 ? 10.365 -3.344 -2.132 1.00 77.56 181 ASN A O 1
ATOM 1512 N N . VAL A 1 182 ? 12.330 -2.312 -1.750 1.00 74.25 182 VAL A N 1
ATOM 1513 C CA . VAL A 1 182 ? 11.820 -0.931 -1.641 1.00 74.25 182 VAL A CA 1
ATOM 1514 C C . VAL A 1 182 ? 11.501 -0.291 -2.997 1.00 74.25 182 VAL A C 1
ATOM 1516 O O . VAL A 1 182 ? 10.815 0.729 -3.045 1.00 74.25 182 VAL A O 1
ATOM 1519 N N . ALA A 1 183 ? 11.979 -0.878 -4.099 1.00 82.75 183 ALA A N 1
ATOM 1520 C CA . ALA A 1 183 ? 11.867 -0.331 -5.450 1.00 82.75 183 ALA A CA 1
ATOM 1521 C C . ALA A 1 183 ? 12.337 1.140 -5.499 1.00 82.75 183 ALA A C 1
ATOM 1523 O O . ALA A 1 183 ? 13.323 1.501 -4.853 1.00 82.75 183 ALA A O 1
ATOM 1524 N N . GLY A 1 184 ? 11.627 2.010 -6.227 1.00 79.56 184 GLY A N 1
ATOM 1525 C CA . GLY A 1 184 ? 11.968 3.434 -6.345 1.00 79.56 184 GLY A CA 1
ATOM 1526 C C . GLY A 1 184 ? 12.049 4.195 -5.012 1.00 79.56 184 GLY A C 1
ATOM 1527 O O . GLY A 1 184 ? 12.786 5.173 -4.926 1.00 79.56 184 GLY A O 1
ATOM 1528 N N . LEU A 1 185 ? 11.383 3.725 -3.944 1.00 82.81 185 LEU A N 1
ATOM 1529 C CA . LEU A 1 185 ? 11.455 4.355 -2.616 1.00 82.81 185 LEU A CA 1
ATOM 1530 C C . LEU A 1 185 ? 12.842 4.223 -1.966 1.00 82.81 185 LEU A C 1
ATOM 1532 O O . LEU A 1 185 ? 13.167 5.007 -1.078 1.00 82.81 185 LEU A O 1
ATOM 1536 N N . GLY A 1 186 ? 13.701 3.313 -2.445 1.00 82.81 186 GLY A N 1
ATOM 1537 C CA . GLY A 1 186 ? 15.105 3.255 -2.027 1.00 82.81 186 GLY A CA 1
ATOM 1538 C C . GLY A 1 186 ? 15.874 4.551 -2.314 1.00 82.81 186 GLY A C 1
ATOM 1539 O O . GLY A 1 186 ? 16.785 4.896 -1.562 1.00 82.81 186 GLY A O 1
ATOM 1540 N N . ARG A 1 187 ? 15.465 5.326 -3.334 1.00 86.38 187 ARG A N 1
ATOM 1541 C CA . ARG A 1 187 ? 16.029 6.662 -3.597 1.00 86.38 187 ARG A CA 1
ATOM 1542 C C . ARG A 1 187 ? 15.708 7.647 -2.472 1.00 86.38 187 ARG A C 1
ATOM 1544 O O . ARG A 1 187 ? 16.559 8.456 -2.127 1.00 86.38 187 ARG A O 1
ATOM 1551 N N . TRP A 1 188 ? 14.531 7.548 -1.850 1.00 88.44 188 TRP A N 1
ATOM 1552 C CA . TRP A 1 188 ? 14.146 8.409 -0.727 1.00 88.44 188 TRP A CA 1
ATOM 1553 C C . TRP A 1 188 ? 14.972 8.121 0.533 1.00 88.44 188 TRP A C 1
ATOM 1555 O O . TRP A 1 188 ? 15.463 9.051 1.174 1.00 88.44 188 TRP A O 1
ATOM 1565 N N . ASP A 1 189 ? 15.183 6.842 0.857 1.00 87.38 189 ASP A N 1
ATOM 1566 C CA . ASP A 1 189 ? 16.056 6.437 1.969 1.00 87.38 189 ASP A CA 1
ATOM 1567 C C . ASP A 1 189 ? 17.503 6.912 1.726 1.00 87.38 189 ASP A C 1
ATOM 1569 O O . ASP A 1 189 ? 18.128 7.479 2.622 1.00 87.38 189 ASP A O 1
ATOM 1573 N N . ALA A 1 190 ? 18.016 6.766 0.497 1.00 87.88 190 ALA A N 1
ATOM 1574 C CA . ALA A 1 190 ? 19.347 7.247 0.116 1.00 87.88 190 ALA A CA 1
ATOM 1575 C C . ALA A 1 190 ? 19.474 8.783 0.168 1.00 87.88 190 ALA A C 1
ATOM 1577 O O . ALA A 1 190 ? 20.497 9.298 0.612 1.00 87.88 190 ALA A O 1
ATOM 1578 N N . MET A 1 191 ? 18.438 9.521 -0.246 1.00 88.12 191 MET A N 1
ATOM 1579 C CA . MET A 1 191 ? 18.405 10.989 -0.198 1.00 88.12 191 MET A CA 1
ATOM 1580 C C . MET A 1 191 ? 18.306 11.552 1.223 1.00 88.12 191 MET A C 1
ATOM 1582 O O . MET A 1 191 ? 18.839 12.625 1.493 1.00 88.12 191 MET A O 1
ATOM 1586 N N . THR A 1 192 ? 17.585 10.875 2.119 1.00 86.88 192 THR A N 1
ATOM 1587 C CA . THR A 1 192 ? 17.368 11.344 3.500 1.00 86.88 192 THR A CA 1
ATOM 1588 C C . THR A 1 192 ? 18.395 10.805 4.494 1.00 86.88 192 THR A C 1
ATOM 1590 O O . THR A 1 192 ? 18.497 11.331 5.601 1.00 86.88 192 THR A O 1
ATOM 1593 N N . GLY A 1 193 ? 19.133 9.750 4.133 1.00 86.88 193 GLY A N 1
ATOM 1594 C CA . GLY A 1 193 ? 20.016 9.013 5.040 1.00 86.88 193 GLY A CA 1
ATOM 1595 C C . GLY A 1 193 ? 19.272 8.191 6.101 1.00 86.88 193 GLY A C 1
ATOM 1596 O O . GLY A 1 193 ? 19.906 7.622 6.990 1.00 86.88 193 GLY A O 1
ATOM 1597 N N . LEU A 1 194 ? 17.937 8.122 6.036 1.00 85.81 194 LEU A N 1
ATOM 1598 C CA . LEU A 1 194 ? 17.093 7.417 6.997 1.00 85.81 194 LEU A CA 1
ATOM 1599 C C . LEU A 1 194 ? 16.529 6.145 6.342 1.00 85.81 194 LEU A C 1
ATOM 1601 O O . LEU A 1 194 ? 15.769 6.262 5.384 1.00 85.81 194 LEU A O 1
ATOM 1605 N N . PRO A 1 195 ? 16.822 4.932 6.853 1.00 86.19 195 PRO A N 1
ATOM 1606 C CA . PRO A 1 195 ? 16.389 3.669 6.244 1.00 86.19 195 PRO A CA 1
ATOM 1607 C C . PRO A 1 195 ? 14.915 3.338 6.562 1.00 86.19 195 PRO A C 1
ATOM 1609 O O . PRO A 1 195 ? 14.602 2.262 7.081 1.00 86.19 195 PRO A O 1
ATOM 1612 N N . VAL A 1 196 ? 13.998 4.283 6.326 1.00 84.31 196 VAL A N 1
ATOM 1613 C CA . VAL A 1 196 ? 12.577 4.175 6.693 1.00 84.31 196 VAL A CA 1
ATOM 1614 C C . VAL A 1 196 ? 11.881 3.133 5.828 1.00 84.31 196 VAL A C 1
ATOM 1616 O O . VAL A 1 196 ? 11.252 2.213 6.358 1.00 84.31 196 VAL A O 1
ATOM 1619 N N . PHE A 1 197 ? 12.005 3.235 4.505 1.00 83.69 197 PHE A N 1
ATOM 1620 C CA . PHE A 1 197 ? 11.388 2.273 3.601 1.00 83.69 197 PHE A CA 1
ATOM 1621 C C . PHE A 1 197 ? 12.096 0.924 3.658 1.00 83.69 197 PHE A C 1
ATOM 1623 O O . PHE A 1 197 ? 11.419 -0.100 3.665 1.00 83.69 197 PHE A O 1
ATOM 1630 N N . HIS A 1 198 ? 13.417 0.885 3.816 1.00 82.25 198 HIS A N 1
ATOM 1631 C CA . HIS A 1 198 ? 14.159 -0.359 3.990 1.00 82.25 198 HIS A CA 1
ATOM 1632 C C . HIS A 1 198 ? 13.712 -1.116 5.253 1.00 82.25 198 HIS A C 1
ATOM 1634 O O . HIS A 1 198 ? 13.479 -2.326 5.202 1.00 82.25 198 HIS A O 1
ATOM 1640 N N . ALA A 1 199 ? 13.503 -0.418 6.377 1.00 81.50 199 ALA A N 1
ATOM 1641 C CA . ALA A 1 199 ? 12.994 -1.027 7.607 1.00 81.50 199 ALA A CA 1
ATOM 1642 C C . ALA A 1 199 ? 11.544 -1.536 7.482 1.00 81.50 199 ALA A C 1
ATOM 1644 O O . ALA A 1 199 ? 11.211 -2.566 8.075 1.00 81.50 199 ALA A O 1
ATOM 1645 N N . LEU A 1 200 ? 10.696 -0.839 6.716 1.00 79.31 200 LEU A N 1
ATOM 1646 C CA . LEU A 1 200 ? 9.311 -1.241 6.448 1.00 79.31 200 LEU A CA 1
ATOM 1647 C C . LEU A 1 200 ? 9.237 -2.441 5.484 1.00 79.31 200 LEU A C 1
ATOM 1649 O O . LEU A 1 200 ? 8.622 -3.454 5.810 1.00 79.31 200 LEU A O 1
ATOM 1653 N N . TYR A 1 201 ? 9.886 -2.348 4.320 1.00 75.00 201 TYR A N 1
ATOM 1654 C CA . TYR A 1 201 ? 9.721 -3.286 3.204 1.00 75.00 201 TYR A CA 1
ATOM 1655 C C . TYR A 1 201 ? 10.639 -4.509 3.291 1.00 75.00 201 TYR A C 1
ATOM 1657 O O . TYR A 1 201 ? 10.225 -5.603 2.903 1.00 75.00 201 TYR A O 1
ATOM 1665 N N . GLY A 1 202 ? 11.827 -4.382 3.894 1.00 67.75 202 GLY A N 1
ATOM 1666 C CA . GLY A 1 202 ? 12.766 -5.497 4.078 1.00 67.75 202 GLY A CA 1
ATOM 1667 C C . GLY A 1 202 ? 12.261 -6.611 5.010 1.00 67.75 202 GLY A C 1
ATOM 1668 O O . GLY A 1 202 ? 12.853 -7.685 5.063 1.00 67.75 202 GLY A O 1
ATOM 1669 N N . LYS A 1 203 ? 11.156 -6.386 5.740 1.00 64.31 203 LYS A N 1
ATOM 1670 C CA . LYS A 1 203 ? 10.496 -7.372 6.625 1.00 64.31 203 LYS A CA 1
ATOM 1671 C C . LYS A 1 203 ? 9.053 -7.699 6.215 1.00 64.31 203 LYS A C 1
ATOM 1673 O O . LYS A 1 203 ? 8.293 -8.240 7.036 1.00 64.31 203 LYS A O 1
ATOM 1678 N N . ASN A 1 204 ? 8.664 -7.366 4.981 1.00 67.38 204 ASN A N 1
ATOM 1679 C CA . ASN A 1 204 ? 7.310 -7.591 4.476 1.00 67.38 204 ASN A CA 1
ATOM 1680 C C . ASN A 1 204 ? 6.887 -9.060 4.578 1.00 67.38 204 ASN A C 1
ATOM 1682 O O . ASN A 1 204 ? 7.668 -9.973 4.327 1.00 67.38 204 ASN A O 1
ATOM 1686 N N . ALA A 1 205 ? 5.628 -9.272 4.967 1.00 59.25 205 ALA A N 1
ATOM 1687 C CA . ALA A 1 205 ? 5.057 -10.605 5.153 1.00 59.25 205 ALA A CA 1
ATOM 1688 C C . ALA A 1 205 ? 4.799 -11.340 3.829 1.00 59.25 205 ALA A C 1
ATOM 1690 O O . ALA A 1 205 ? 4.857 -12.565 3.790 1.00 59.25 205 ALA A O 1
ATOM 1691 N N . ASN A 1 206 ? 4.508 -10.597 2.758 1.00 65.62 206 ASN A N 1
ATOM 1692 C CA . ASN A 1 206 ? 4.207 -11.142 1.443 1.00 65.62 206 ASN A CA 1
ATOM 1693 C C . ASN A 1 206 ? 4.668 -10.161 0.352 1.00 65.62 206 ASN A C 1
ATOM 1695 O O . ASN A 1 206 ? 4.387 -8.965 0.430 1.00 65.62 206 ASN A O 1
ATOM 1699 N N . VAL A 1 207 ? 5.396 -10.675 -0.640 1.00 67.12 207 VAL A N 1
ATOM 1700 C CA . VAL A 1 207 ? 5.970 -9.914 -1.763 1.00 67.12 207 VAL A CA 1
ATOM 1701 C C . VAL A 1 207 ? 5.056 -9.946 -2.997 1.00 67.12 207 VAL A C 1
ATOM 1703 O O . VAL A 1 207 ? 5.051 -8.999 -3.779 1.00 67.12 207 VAL A O 1
ATOM 1706 N N . PHE A 1 208 ? 4.221 -10.981 -3.135 1.00 68.44 208 PHE A N 1
ATOM 1707 C CA . PHE A 1 208 ? 3.344 -11.230 -4.289 1.00 68.44 208 PHE A CA 1
ATOM 1708 C C . PHE A 1 208 ? 1.885 -10.832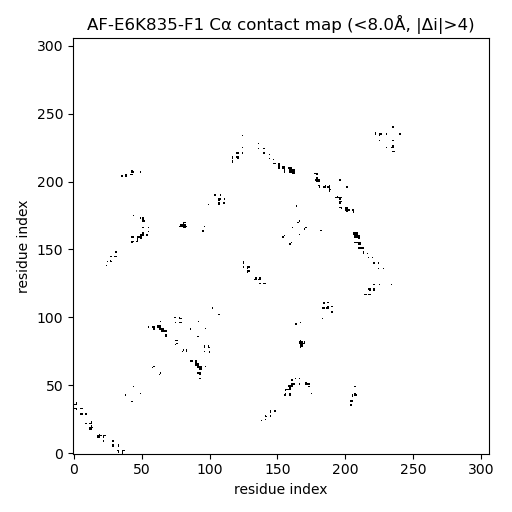 -3.998 1.00 68.44 208 PHE A C 1
ATOM 1710 O O . PHE A 1 208 ? 0.938 -11.562 -4.285 1.00 68.44 208 PHE A O 1
ATOM 1717 N N . ALA A 1 209 ? 1.724 -9.671 -3.361 1.00 74.75 209 ALA A N 1
ATOM 1718 C CA . ALA A 1 209 ? 0.454 -9.098 -2.918 1.00 74.75 209 ALA A CA 1
ATOM 1719 C C . ALA A 1 209 ? 0.239 -7.696 -3.523 1.00 74.75 209 ALA A C 1
ATOM 1721 O O . ALA A 1 209 ? -0.057 -6.734 -2.814 1.00 74.75 209 ALA A O 1
ATOM 1722 N N . ALA A 1 210 ? 0.457 -7.548 -4.834 1.00 74.50 210 ALA A N 1
ATOM 1723 C CA . ALA A 1 210 ? 0.361 -6.247 -5.501 1.00 74.50 210 ALA A CA 1
ATOM 1724 C C . ALA A 1 210 ? -1.090 -5.754 -5.690 1.00 74.50 210 ALA A C 1
ATOM 1726 O O . ALA A 1 210 ? -1.350 -4.552 -5.602 1.00 74.50 210 ALA A O 1
ATOM 1727 N N . VAL A 1 211 ? -2.040 -6.667 -5.928 1.00 79.69 211 VAL A N 1
ATOM 1728 C CA . VAL A 1 211 ? -3.428 -6.346 -6.303 1.00 79.69 211 VAL A CA 1
ATOM 1729 C C . VAL A 1 211 ? -4.415 -6.996 -5.326 1.00 79.69 211 VAL A C 1
ATOM 1731 O O . VAL A 1 211 ? -4.392 -8.216 -5.202 1.00 79.69 211 VAL A O 1
ATOM 1734 N N . PRO A 1 212 ? -5.307 -6.238 -4.653 1.00 83.12 212 PRO A N 1
ATOM 1735 C CA . PRO A 1 212 ? -5.547 -4.797 -4.782 1.00 83.12 212 PRO A CA 1
ATOM 1736 C C . PRO A 1 212 ? -4.587 -3.915 -3.955 1.00 83.12 212 PRO A C 1
ATOM 1738 O O . PRO A 1 212 ? -4.035 -4.326 -2.934 1.00 83.12 212 PRO A O 1
ATOM 1741 N N . SER A 1 213 ? -4.441 -2.644 -4.347 1.00 86.50 213 SER A N 1
ATOM 1742 C CA . SER A 1 213 ? -3.608 -1.673 -3.617 1.00 86.50 213 SER A CA 1
ATOM 1743 C C . SER A 1 213 ? -4.280 -1.188 -2.325 1.00 86.50 213 SER A C 1
ATOM 1745 O O . SER A 1 213 ? -5.028 -0.204 -2.306 1.00 86.50 213 SER A O 1
ATOM 1747 N N . LEU A 1 214 ? -3.977 -1.861 -1.211 1.00 87.06 214 LEU A N 1
ATOM 1748 C CA . LEU A 1 214 ? -4.442 -1.467 0.121 1.00 87.06 214 LEU A CA 1
ATOM 1749 C C . LEU A 1 214 ? -3.957 -0.063 0.528 1.00 87.06 214 LEU A C 1
ATOM 1751 O O . LEU A 1 214 ? -4.713 0.686 1.141 1.00 87.06 214 LEU A O 1
ATOM 1755 N N . HIS A 1 215 ? -2.752 0.337 0.111 1.00 87.31 215 HIS A N 1
ATOM 1756 C CA . HIS A 1 215 ? -2.193 1.674 0.344 1.00 87.31 215 HIS A CA 1
ATOM 1757 C C . HIS A 1 215 ? -3.124 2.798 -0.144 1.00 87.31 215 HIS A C 1
ATOM 1759 O O . HIS A 1 215 ? -3.435 3.729 0.603 1.00 87.31 215 HIS A O 1
ATOM 1765 N N . ALA A 1 216 ? -3.626 2.677 -1.378 1.00 87.12 216 ALA A N 1
ATOM 1766 C CA . ALA A 1 216 ? -4.595 3.616 -1.938 1.00 87.12 216 ALA A CA 1
ATOM 1767 C C . ALA A 1 216 ? -5.958 3.511 -1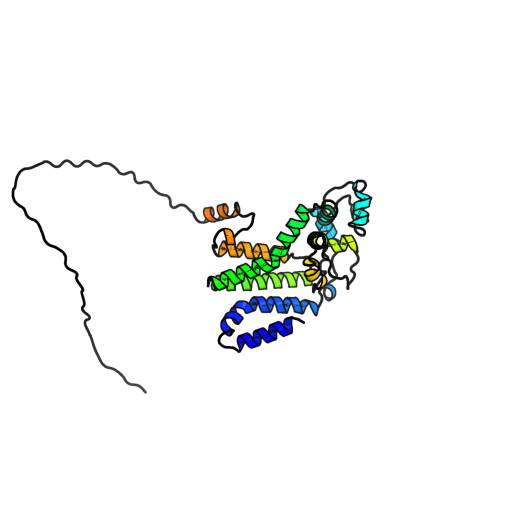.231 1.00 87.12 216 ALA A C 1
ATOM 1769 O O . ALA A 1 216 ? -6.581 4.530 -0.915 1.00 87.12 216 ALA A O 1
ATOM 1770 N N . ALA A 1 217 ? -6.400 2.286 -0.921 1.00 89.25 217 ALA A N 1
ATOM 1771 C CA . ALA A 1 217 ? -7.665 2.043 -0.235 1.00 89.25 217 ALA A CA 1
ATOM 1772 C C . ALA A 1 217 ? -7.718 2.704 1.156 1.00 89.25 217 ALA A C 1
ATOM 1774 O O . ALA A 1 217 ? -8.723 3.329 1.492 1.00 89.25 217 ALA A O 1
ATOM 1775 N N . TYR A 1 218 ? -6.643 2.650 1.951 1.00 89.56 218 TYR A N 1
ATOM 1776 C CA . TYR A 1 218 ? -6.597 3.277 3.279 1.00 89.56 218 TYR A CA 1
ATOM 1777 C C . TYR A 1 218 ? -6.799 4.792 3.222 1.00 89.56 218 TYR A C 1
ATOM 1779 O O . TYR A 1 218 ? -7.574 5.348 4.009 1.00 89.56 218 TYR A O 1
ATOM 1787 N N . MET A 1 219 ? -6.127 5.463 2.282 1.00 90.12 219 MET A N 1
ATOM 1788 C CA . MET A 1 219 ? -6.238 6.911 2.101 1.00 90.12 219 MET A CA 1
ATOM 1789 C C . MET A 1 219 ? -7.630 7.304 1.594 1.00 90.12 219 MET A C 1
ATOM 1791 O O . MET A 1 219 ? -8.226 8.256 2.106 1.00 90.12 219 MET A O 1
ATOM 1795 N N . LEU A 1 220 ? -8.200 6.531 0.664 1.00 90.00 220 LEU A N 1
ATOM 1796 C CA . LEU A 1 220 ? -9.557 6.740 0.158 1.00 90.00 220 LEU A CA 1
ATOM 1797 C C . LEU A 1 220 ? -10.619 6.555 1.255 1.00 90.00 220 LEU A C 1
ATOM 1799 O O . LEU A 1 220 ? -11.437 7.450 1.473 1.00 90.00 220 LEU A O 1
ATOM 1803 N N . VAL A 1 221 ? -10.582 5.444 1.997 1.00 90.06 221 VAL A N 1
ATOM 1804 C CA . VAL A 1 221 ? -11.517 5.160 3.103 1.00 90.06 221 VAL A CA 1
ATOM 1805 C C . VAL A 1 221 ? -11.413 6.236 4.186 1.00 90.06 221 VAL A C 1
ATOM 1807 O O . VAL A 1 221 ? -12.436 6.737 4.653 1.00 90.06 221 VAL A O 1
ATOM 1810 N N . THR A 1 222 ? -10.198 6.655 4.547 1.00 89.69 222 THR A N 1
ATOM 1811 C CA . THR A 1 222 ? -9.985 7.726 5.535 1.00 89.69 222 THR A CA 1
ATOM 1812 C C . THR A 1 222 ? -10.570 9.054 5.055 1.00 89.69 222 THR A C 1
ATOM 1814 O O . THR A 1 222 ? -11.286 9.712 5.809 1.00 89.69 222 THR A O 1
ATOM 1817 N N . THR A 1 223 ? -10.368 9.409 3.783 1.00 88.38 223 THR A N 1
ATOM 1818 C CA . THR A 1 223 ? -10.918 10.634 3.178 1.00 88.38 223 THR A CA 1
ATOM 1819 C C . THR A 1 223 ? -12.451 10.618 3.150 1.00 88.38 223 THR A C 1
ATOM 1821 O O . THR A 1 223 ? -13.091 11.582 3.581 1.00 88.38 223 THR A O 1
ATOM 1824 N N . ILE A 1 224 ? -13.060 9.501 2.730 1.00 90.00 224 ILE A N 1
ATOM 1825 C CA . ILE A 1 224 ? -14.520 9.314 2.722 1.00 90.00 224 ILE A CA 1
ATOM 1826 C C . ILE A 1 224 ? -15.090 9.465 4.139 1.00 90.00 224 ILE A C 1
ATOM 1828 O O . ILE A 1 224 ? -16.041 10.219 4.352 1.00 90.00 224 ILE A O 1
ATOM 1832 N N . TYR A 1 225 ? -14.492 8.813 5.139 1.00 89.25 225 TYR A N 1
ATOM 1833 C CA . TYR A 1 225 ? -14.972 8.887 6.521 1.00 89.25 225 TYR A CA 1
ATOM 1834 C C . TYR A 1 225 ? -14.731 10.251 7.180 1.00 89.25 225 TYR A C 1
ATOM 1836 O O . TYR A 1 225 ? -15.555 10.692 7.992 1.00 89.25 225 TYR A O 1
ATOM 1844 N N . ALA A 1 226 ? -13.660 10.961 6.822 1.00 87.06 226 ALA A N 1
ATOM 1845 C CA . ALA A 1 226 ? -13.432 12.339 7.247 1.00 87.06 226 ALA A CA 1
ATOM 1846 C C . ALA A 1 226 ? -14.526 13.278 6.705 1.00 87.06 226 ALA A C 1
ATOM 1848 O O . ALA A 1 226 ? -15.082 14.078 7.467 1.00 87.06 226 ALA A O 1
ATOM 1849 N N . ALA A 1 227 ? -14.906 13.117 5.432 1.00 86.69 227 ALA A N 1
ATOM 1850 C CA . ALA A 1 227 ? -15.993 13.868 4.807 1.00 86.69 227 ALA A CA 1
ATOM 1851 C C . ALA A 1 227 ? -17.366 13.521 5.418 1.00 86.69 227 ALA A C 1
ATOM 1853 O O . ALA A 1 227 ? -18.080 14.413 5.886 1.00 86.69 227 ALA A O 1
ATOM 1854 N N . MET A 1 228 ? -17.717 12.231 5.503 1.00 86.44 228 MET A N 1
ATOM 1855 C CA . MET A 1 228 ? -18.996 11.759 6.060 1.00 86.44 228 MET A CA 1
ATOM 1856 C C . MET A 1 228 ? -19.190 12.152 7.527 1.00 86.44 228 MET A C 1
ATOM 1858 O O . MET A 1 228 ? -20.295 12.507 7.936 1.00 86.44 228 MET A O 1
ATOM 1862 N N . SER A 1 229 ? -18.122 12.129 8.331 1.00 83.38 229 SER A N 1
ATOM 1863 C CA . SER A 1 229 ? -18.188 12.546 9.736 1.00 83.38 229 SER A CA 1
ATOM 1864 C C . SER A 1 229 ? -18.156 14.071 9.933 1.00 83.38 229 SER A C 1
ATOM 1866 O O . SER A 1 229 ? -18.115 14.528 11.078 1.00 83.38 229 SER A O 1
ATOM 1868 N N . ARG A 1 230 ? -18.236 14.862 8.846 1.00 76.19 230 ARG A N 1
ATOM 1869 C CA . ARG A 1 230 ? -18.317 16.336 8.840 1.00 76.19 230 ARG A CA 1
ATOM 1870 C C . ARG A 1 230 ? -17.240 16.987 9.715 1.00 76.19 230 ARG A C 1
ATOM 1872 O O . ARG A 1 230 ? -17.533 17.832 10.564 1.00 76.19 230 ARG A O 1
ATOM 1879 N N . GLN A 1 231 ? -15.991 16.552 9.559 1.00 69.69 231 GLN A N 1
ATOM 1880 C CA . GLN A 1 231 ? -14.867 17.167 10.267 1.00 69.69 231 GLN A CA 1
ATOM 1881 C C . GLN A 1 231 ? -14.490 18.514 9.636 1.00 69.69 231 GLN A C 1
ATOM 1883 O O . GLN A 1 231 ? -14.857 18.815 8.498 1.00 69.69 231 GLN A O 1
ATOM 1888 N N . ARG A 1 232 ? -13.762 19.354 10.382 1.00 62.81 232 ARG A N 1
ATOM 1889 C CA . ARG A 1 232 ? -13.257 20.634 9.857 1.00 62.81 232 ARG A CA 1
ATOM 1890 C C . ARG A 1 232 ? -12.270 20.400 8.701 1.00 62.81 232 ARG A C 1
ATOM 1892 O O . ARG A 1 232 ? -11.645 19.344 8.615 1.00 62.81 232 ARG A O 1
ATOM 1899 N N . ARG A 1 233 ? -12.126 21.409 7.829 1.00 51.62 233 ARG A N 1
ATOM 1900 C CA . ARG A 1 233 ? -11.416 21.318 6.533 1.00 51.62 233 ARG A CA 1
ATOM 1901 C C . ARG A 1 233 ? -9.980 20.771 6.637 1.00 51.62 233 ARG A C 1
ATOM 1903 O O . ARG A 1 233 ? -9.586 19.976 5.800 1.00 51.62 233 ARG A O 1
ATOM 1910 N N . TYR A 1 234 ? -9.251 21.087 7.708 1.00 56.44 234 TYR A N 1
ATOM 1911 C CA . TYR A 1 234 ? -7.890 20.578 7.952 1.00 56.44 234 TYR A CA 1
ATOM 1912 C C . TYR A 1 234 ? -7.812 19.073 8.286 1.00 56.44 234 TYR A C 1
ATOM 1914 O O . TYR A 1 234 ? -6.767 18.467 8.104 1.00 56.44 234 TYR A O 1
ATOM 1922 N N . VAL A 1 235 ? -8.902 18.447 8.748 1.00 55.34 235 VAL A N 1
ATOM 1923 C CA . VAL A 1 235 ? -8.989 16.981 8.954 1.00 55.34 235 VAL A CA 1
ATOM 1924 C C . VAL A 1 235 ? -9.413 16.265 7.662 1.00 55.34 235 VAL A C 1
ATOM 1926 O O . VAL A 1 235 ? -9.276 15.055 7.542 1.00 55.34 235 VAL A O 1
ATOM 1929 N N . THR A 1 236 ? -9.967 17.008 6.700 1.00 54.97 236 THR A N 1
ATOM 1930 C CA . THR A 1 236 ? -10.501 16.494 5.426 1.00 54.97 236 THR A CA 1
ATOM 1931 C C . THR A 1 236 ? -9.600 16.780 4.225 1.00 54.97 236 THR A C 1
ATOM 1933 O O . THR A 1 236 ? -9.940 16.375 3.118 1.00 54.97 236 THR A O 1
ATOM 1936 N N . GLY A 1 237 ? -8.453 17.435 4.421 1.00 47.41 237 GLY A N 1
ATOM 1937 C CA . GLY A 1 237 ? -7.468 17.613 3.362 1.00 47.41 237 GLY A CA 1
ATOM 1938 C C . GLY A 1 237 ? -6.210 18.354 3.804 1.00 47.41 237 GLY A C 1
ATOM 1939 O O . GLY A 1 237 ? -6.251 19.553 4.070 1.00 47.41 237 GLY A O 1
ATOM 1940 N N . GLY A 1 238 ? -5.079 17.651 3.756 1.00 43.56 238 GLY A N 1
ATOM 1941 C CA . GLY A 1 238 ? -3.863 18.229 3.195 1.00 43.56 238 GLY A CA 1
ATOM 1942 C C . GLY A 1 238 ? -3.861 17.922 1.697 1.00 43.56 238 GLY A C 1
ATOM 1943 O O . GLY A 1 238 ? -3.680 16.769 1.333 1.00 43.56 238 GLY A O 1
ATOM 1944 N N . GLY A 1 239 ? -4.109 18.933 0.855 1.00 42.41 239 GLY A N 1
ATOM 1945 C CA . GLY A 1 239 ? -4.058 18.835 -0.614 1.00 42.41 239 GLY A CA 1
ATOM 1946 C C . GLY A 1 239 ? -5.235 18.112 -1.302 1.00 42.41 239 GLY A C 1
ATOM 1947 O O . GLY A 1 239 ? -5.459 16.927 -1.103 1.00 42.41 239 GLY A O 1
ATOM 1948 N N . GLY A 1 240 ? -5.959 18.818 -2.184 1.00 42.41 240 GLY A N 1
ATOM 1949 C CA . GLY A 1 240 ? -6.716 18.194 -3.289 1.00 42.41 240 GLY A CA 1
ATOM 1950 C C . GLY A 1 240 ? -8.250 18.319 -3.306 1.00 42.41 240 GLY A C 1
ATOM 1951 O O . GLY A 1 240 ? -8.845 18.184 -4.370 1.00 42.41 240 GLY A O 1
ATOM 1952 N N . PHE A 1 241 ? -8.930 18.611 -2.190 1.00 46.34 241 PHE A N 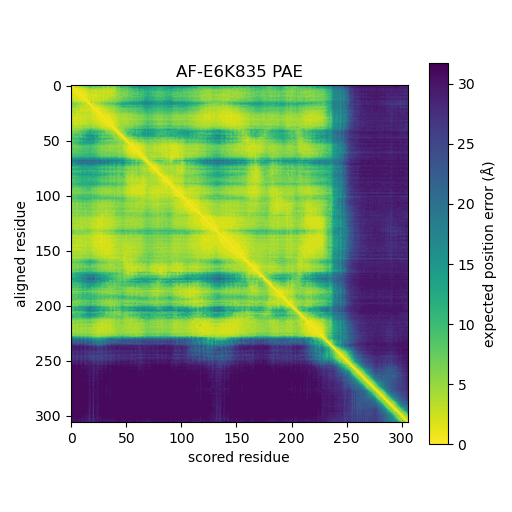1
ATOM 1953 C CA . PHE A 1 241 ? -10.392 18.394 -2.089 1.00 46.34 241 PHE A CA 1
ATOM 1954 C C . PHE A 1 241 ? -11.297 19.645 -2.150 1.00 46.34 241 PHE A C 1
ATOM 1956 O O . PHE A 1 241 ? -12.326 19.719 -1.473 1.00 46.34 241 PHE A O 1
ATOM 1963 N N . HIS A 1 242 ? -10.967 20.625 -2.999 1.00 43.75 242 HIS A N 1
ATOM 1964 C CA . HIS A 1 242 ? -11.863 21.767 -3.259 1.00 43.75 242 HIS A CA 1
ATOM 1965 C C . HIS A 1 242 ? -13.091 21.400 -4.117 1.00 43.75 242 HIS A C 1
ATOM 1967 O O . HIS A 1 242 ? -14.180 21.919 -3.875 1.00 43.75 242 HIS A O 1
ATOM 1973 N N . LEU A 1 243 ? -12.943 20.482 -5.080 1.00 41.62 243 LEU A N 1
ATOM 1974 C CA . LEU A 1 243 ? -13.970 20.202 -6.093 1.00 41.62 243 LEU A CA 1
ATOM 1975 C C . LEU A 1 243 ? -15.177 19.413 -5.545 1.00 41.62 243 LEU A C 1
ATOM 1977 O O . LEU A 1 243 ? -16.331 19.765 -5.782 1.00 41.62 243 LEU A O 1
ATOM 1981 N N . CYS A 1 244 ? -14.928 18.359 -4.765 1.00 41.84 244 CYS A N 1
ATOM 1982 C CA . CYS A 1 244 ? -15.973 17.398 -4.395 1.00 41.84 244 CYS A CA 1
ATOM 1983 C C . CYS A 1 244 ? -16.985 17.950 -3.369 1.00 41.84 244 CYS A C 1
ATOM 1985 O O . CYS A 1 244 ? -18.157 17.574 -3.376 1.00 41.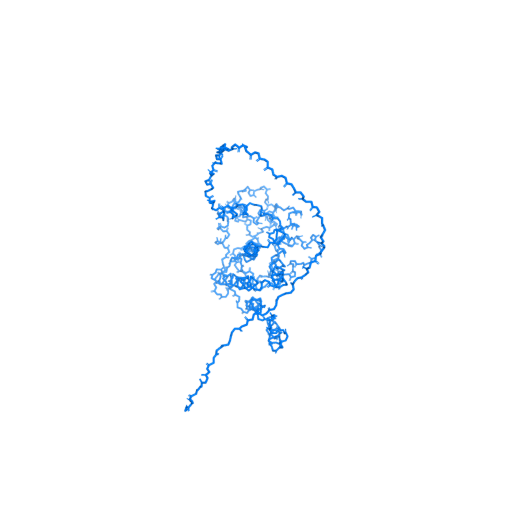84 244 CYS A O 1
ATOM 1987 N N . ARG A 1 245 ? -16.580 18.909 -2.520 1.00 43.34 245 ARG A N 1
ATOM 1988 C CA . ARG A 1 245 ? -17.496 19.538 -1.552 1.00 43.34 245 ARG A CA 1
ATOM 1989 C C . ARG A 1 245 ? -18.656 20.265 -2.251 1.00 43.34 245 ARG A C 1
ATOM 1991 O O . ARG A 1 245 ? -19.790 20.191 -1.778 1.00 43.34 245 ARG A O 1
ATOM 1998 N N . HIS A 1 246 ? -18.392 20.915 -3.386 1.00 40.75 246 HIS A N 1
ATOM 1999 C CA . HIS A 1 246 ? -19.400 21.678 -4.128 1.00 40.75 246 HIS A CA 1
ATOM 2000 C C . HIS A 1 246 ? -20.494 20.788 -4.749 1.00 40.75 246 HIS A C 1
ATOM 2002 O O . HIS A 1 246 ? -21.626 21.236 -4.921 1.00 40.75 246 HIS A O 1
ATOM 2008 N N . LEU A 1 247 ? -20.183 19.513 -5.019 1.00 43.38 247 LEU A N 1
ATOM 2009 C CA . LEU A 1 247 ? -21.089 18.502 -5.593 1.00 43.38 247 LEU A CA 1
ATOM 2010 C C . LEU A 1 247 ? -21.906 17.722 -4.540 1.00 43.38 247 LEU A C 1
ATOM 2012 O O . LEU A 1 247 ? -22.778 16.919 -4.896 1.00 43.38 247 LEU A O 1
ATOM 2016 N N . VAL A 1 248 ? -21.611 17.940 -3.253 1.00 47.38 248 VAL A N 1
ATOM 2017 C CA . VAL A 1 248 ? -22.340 17.368 -2.108 1.00 47.38 248 VAL A CA 1
ATOM 2018 C C . VAL A 1 248 ? -23.229 18.422 -1.442 1.00 47.38 248 VAL A C 1
ATOM 2020 O O . VAL A 1 248 ? -24.392 18.129 -1.175 1.00 47.38 248 VAL A O 1
ATOM 2023 N N . ASP A 1 249 ? -22.746 19.658 -1.241 1.00 44.69 249 ASP A N 1
ATOM 2024 C CA . ASP A 1 249 ? -23.582 20.756 -0.709 1.00 44.69 249 ASP A CA 1
ATOM 2025 C C . ASP A 1 249 ? -24.760 21.085 -1.663 1.00 44.69 249 ASP A C 1
ATOM 2027 O O . ASP A 1 249 ? -25.870 21.359 -1.199 1.00 44.69 249 ASP A O 1
ATOM 2031 N N . SER A 1 250 ? -24.562 20.969 -2.985 1.00 42.34 250 SER A N 1
ATOM 2032 C CA . SER A 1 250 ? -25.598 21.196 -4.014 1.00 42.34 250 SER A CA 1
ATOM 2033 C C . SER A 1 250 ? -26.672 20.102 -4.096 1.00 42.34 250 SER A C 1
ATOM 2035 O O . SER A 1 250 ? -27.779 20.378 -4.546 1.00 42.34 250 SER A O 1
ATOM 2037 N N . ARG A 1 251 ? -26.404 18.882 -3.606 1.00 44.50 251 ARG A N 1
ATOM 2038 C CA . ARG A 1 251 ? -27.404 17.796 -3.520 1.00 44.50 251 ARG A CA 1
ATOM 2039 C C . ARG A 1 251 ? -28.246 17.816 -2.241 1.00 44.50 251 ARG A C 1
ATOM 2041 O O . ARG A 1 251 ? -29.208 17.063 -2.145 1.00 44.50 251 ARG A O 1
ATOM 2048 N N . LEU A 1 252 ? -27.896 18.662 -1.270 1.00 46.62 252 LEU A N 1
ATOM 2049 C CA . LEU A 1 252 ? -28.646 18.835 -0.019 1.00 46.62 252 LEU A CA 1
ATOM 2050 C C . LEU A 1 252 ? -29.484 20.121 0.016 1.00 46.62 252 LEU A C 1
ATOM 2052 O O . LEU A 1 252 ? -30.361 20.238 0.866 1.00 46.62 252 LEU A O 1
ATOM 2056 N N . HIS A 1 253 ? -29.262 21.052 -0.915 1.00 43.19 253 HIS A N 1
ATOM 2057 C CA . HIS A 1 253 ? -30.088 22.248 -1.096 1.00 43.19 253 HIS A CA 1
ATOM 2058 C C . HIS A 1 253 ? -31.050 22.066 -2.275 1.00 43.19 253 HIS A C 1
ATOM 2060 O O . HIS A 1 253 ? -30.990 22.781 -3.271 1.00 43.19 253 HIS A O 1
ATOM 2066 N N . GLY A 1 254 ? -31.965 21.102 -2.137 1.00 37.25 254 GLY A N 1
ATOM 2067 C CA . GLY A 1 254 ? -33.213 21.124 -2.896 1.00 37.25 254 GLY A CA 1
ATOM 2068 C C . GLY A 1 254 ? -34.045 22.311 -2.414 1.00 37.25 254 GLY A C 1
ATOM 2069 O O . GLY A 1 254 ? -34.678 22.232 -1.363 1.00 37.25 254 GLY A O 1
ATOM 2070 N N . SER A 1 255 ? -33.965 23.430 -3.132 1.00 36.88 255 SER A N 1
ATOM 2071 C CA . SER A 1 255 ? -34.576 24.704 -2.747 1.00 36.88 255 SER A CA 1
ATOM 2072 C C . SER A 1 255 ? -36.089 24.586 -2.523 1.00 36.88 255 SER A C 1
ATOM 2074 O O . SER A 1 255 ? -36.806 24.224 -3.459 1.00 36.88 255 SER A O 1
ATOM 2076 N N . PRO A 1 256 ? -36.619 24.991 -1.355 1.00 37.28 256 PRO A N 1
ATOM 2077 C CA . PRO A 1 256 ? -38.022 25.354 -1.247 1.00 37.28 256 PRO A CA 1
ATOM 2078 C C . PRO A 1 256 ? -38.267 26.595 -2.112 1.00 37.28 256 PRO A C 1
ATOM 2080 O O . PRO A 1 256 ? -37.559 27.598 -1.991 1.00 37.28 256 PRO A O 1
ATOM 2083 N N . LEU A 1 257 ? -39.272 26.532 -2.983 1.00 35.84 257 LEU A N 1
ATOM 2084 C CA . LEU A 1 257 ? -39.726 27.672 -3.776 1.00 35.84 257 LEU A CA 1
ATOM 2085 C C . LEU A 1 257 ? -40.221 28.788 -2.845 1.00 35.84 257 LEU A C 1
ATOM 2087 O O . LEU A 1 257 ? -41.339 28.740 -2.335 1.00 35.84 257 LEU A O 1
ATOM 2091 N N . HIS A 1 258 ? -39.402 29.823 -2.646 1.00 33.56 258 HIS A N 1
ATOM 2092 C CA . HIS A 1 258 ? -39.857 31.066 -2.031 1.00 33.56 258 HIS A CA 1
ATOM 2093 C C . HIS A 1 258 ? -40.793 31.798 -3.001 1.00 33.56 258 HIS A C 1
ATOM 2095 O O . HIS A 1 258 ? -40.365 32.651 -3.782 1.00 33.56 258 HIS A O 1
ATOM 2101 N N . HIS A 1 259 ? -42.093 31.509 -2.912 1.00 33.78 259 HIS A N 1
ATOM 2102 C CA . HIS A 1 259 ? -43.111 32.426 -3.410 1.00 33.78 259 HIS A CA 1
ATOM 2103 C C . HIS A 1 259 ? -42.969 33.759 -2.664 1.00 33.78 259 HIS A C 1
ATOM 2105 O O . HIS A 1 259 ? -43.355 33.891 -1.501 1.00 33.78 259 HIS A O 1
ATOM 2111 N N . ARG A 1 260 ? -42.399 34.762 -3.340 1.00 30.36 260 ARG A N 1
ATOM 2112 C CA . ARG A 1 260 ? -42.473 36.157 -2.90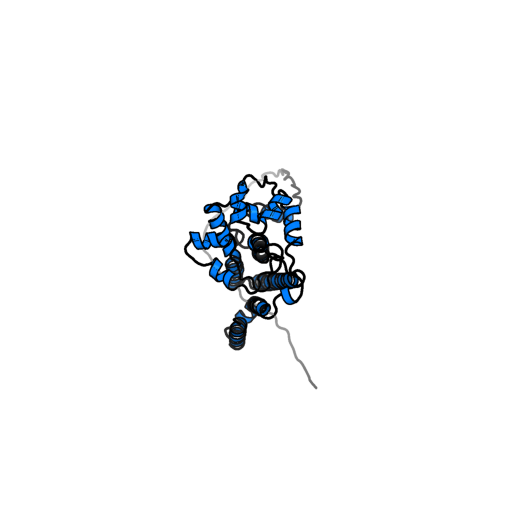1 1.00 30.36 260 ARG A CA 1
ATOM 2113 C C . ARG A 1 260 ? -43.939 36.580 -2.924 1.00 30.36 260 ARG A C 1
ATOM 2115 O O . ARG A 1 260 ? -44.497 36.773 -3.999 1.00 30.36 260 ARG A O 1
ATOM 2122 N N . CYS A 1 261 ? -44.538 36.763 -1.753 1.00 27.39 261 CYS A N 1
ATOM 2123 C CA . CYS A 1 261 ? -45.772 37.526 -1.633 1.00 27.39 261 CYS A CA 1
ATOM 2124 C C . CYS A 1 261 ? -45.392 39.019 -1.585 1.00 27.39 261 CYS A C 1
ATOM 2126 O O . CYS A 1 261 ? -44.678 39.414 -0.658 1.00 27.39 261 CYS A O 1
ATOM 2128 N N . PRO A 1 262 ? -45.764 39.849 -2.577 1.00 35.91 262 PRO A N 1
ATOM 2129 C CA . PRO A 1 262 ? -45.428 41.266 -2.563 1.00 35.91 262 PRO A CA 1
ATOM 2130 C C . PRO A 1 262 ? -46.296 41.999 -1.535 1.00 35.91 262 PRO A C 1
ATOM 2132 O O . PRO A 1 262 ? -47.524 41.936 -1.586 1.00 35.91 262 PRO A O 1
ATOM 2135 N N . ALA A 1 263 ? -45.658 42.723 -0.615 1.00 32.75 263 ALA A N 1
ATOM 2136 C CA . ALA A 1 263 ? -46.359 43.566 0.346 1.00 32.75 263 ALA A CA 1
ATOM 2137 C C . ALA A 1 263 ? -47.108 44.691 -0.392 1.00 32.75 263 ALA A C 1
ATOM 2139 O O . ALA A 1 263 ? -46.491 45.614 -0.924 1.00 32.75 263 ALA A O 1
ATOM 2140 N N . ARG A 1 264 ? -48.444 44.614 -0.432 1.00 30.56 264 ARG A N 1
ATOM 2141 C CA . ARG A 1 264 ? -49.287 45.724 -0.890 1.00 30.56 264 ARG A CA 1
ATOM 2142 C C . ARG A 1 264 ? -49.388 46.771 0.213 1.00 30.56 264 ARG A C 1
ATOM 2144 O O . ARG A 1 264 ? -49.872 46.471 1.302 1.00 30.56 264 ARG A O 1
ATOM 2151 N N . HIS A 1 265 ? -49.005 48.002 -0.118 1.00 34.56 265 HIS A N 1
ATOM 2152 C CA . HIS A 1 265 ? -49.510 49.186 0.570 1.00 34.56 265 HIS A CA 1
ATOM 2153 C C . HIS A 1 265 ? -51.044 49.151 0.544 1.00 34.56 265 HIS A C 1
ATOM 2155 O O . HIS A 1 265 ? -51.642 48.949 -0.515 1.00 34.56 265 HIS A O 1
ATOM 2161 N N . LEU A 1 266 ? -51.666 49.338 1.704 1.00 35.03 266 LEU A N 1
ATOM 2162 C CA . LEU A 1 266 ? -53.102 49.537 1.846 1.00 35.03 266 LEU A CA 1
ATOM 2163 C C . LEU A 1 266 ? -53.305 50.710 2.798 1.00 35.03 266 LEU A C 1
ATOM 2165 O O . LEU A 1 266 ? -53.166 50.571 4.013 1.00 35.03 266 LEU A O 1
ATOM 2169 N N . ASP A 1 267 ? -53.588 51.871 2.218 1.00 31.09 267 ASP A N 1
ATOM 2170 C CA . ASP A 1 267 ? -53.955 53.064 2.968 1.00 31.09 267 ASP A CA 1
ATOM 2171 C C . ASP A 1 267 ? -55.284 52.841 3.698 1.00 31.09 267 ASP A C 1
ATOM 2173 O O . ASP A 1 267 ? -56.239 52.294 3.141 1.00 31.09 267 ASP A O 1
ATOM 2177 N N . SER A 1 268 ? -55.376 53.326 4.937 1.00 31.36 268 SER A N 1
ATOM 2178 C CA . SER A 1 268 ? -56.654 53.456 5.638 1.00 31.36 268 SER A CA 1
ATOM 2179 C C . SER A 1 268 ? -56.788 54.871 6.206 1.00 31.36 268 SER A C 1
ATOM 2181 O O . SER A 1 268 ? -56.005 55.238 7.087 1.00 31.36 268 SER A O 1
ATOM 2183 N N . PRO A 1 269 ? -57.763 55.677 5.758 1.00 34.66 269 PRO A N 1
ATOM 2184 C CA . PRO A 1 269 ? -57.998 56.996 6.321 1.00 34.66 269 PRO A CA 1
ATOM 2185 C C . PRO A 1 269 ? -58.968 56.899 7.505 1.00 34.66 269 PRO A C 1
ATOM 2187 O O . PRO A 1 269 ? -60.118 56.489 7.336 1.00 34.66 269 PRO A O 1
ATOM 2190 N N . ARG A 1 270 ? -58.564 57.348 8.700 1.00 30.58 270 ARG A N 1
ATOM 2191 C CA . ARG A 1 270 ? -59.519 57.757 9.745 1.00 30.58 270 ARG A CA 1
ATOM 2192 C C . ARG A 1 270 ? -59.130 59.092 10.366 1.00 30.58 270 ARG A C 1
ATOM 2194 O O . ARG A 1 270 ? -57.960 59.399 10.559 1.00 30.58 270 ARG A O 1
ATOM 2201 N N . ARG A 1 271 ? -60.169 59.898 10.581 1.00 28.50 271 ARG A N 1
ATOM 2202 C CA . ARG A 1 271 ? -60.115 61.321 10.923 1.00 28.50 271 ARG A CA 1
ATOM 2203 C C . ARG A 1 271 ? -59.695 61.551 12.372 1.00 28.50 271 ARG A C 1
ATOM 2205 O O . ARG A 1 271 ? -59.980 60.740 13.248 1.00 28.50 271 ARG A O 1
ATOM 2212 N N . SER A 1 272 ? -59.119 62.722 12.605 1.00 26.89 272 SER A N 1
ATOM 2213 C CA . SER A 1 272 ? -59.003 63.347 13.917 1.00 26.89 272 SER A CA 1
ATOM 2214 C C . SER A 1 272 ? -60.377 63.705 14.501 1.00 26.89 272 SER A C 1
ATOM 2216 O O . SER A 1 272 ? -61.234 64.236 13.797 1.00 26.89 272 SER A O 1
ATOM 2218 N N . LEU A 1 273 ? -60.550 63.494 15.810 1.00 28.42 273 LEU A N 1
ATOM 2219 C CA . LEU A 1 273 ? -61.513 64.237 16.629 1.00 28.42 273 LEU A CA 1
ATOM 2220 C C . LEU A 1 273 ? -60.987 64.383 18.073 1.00 28.42 273 LEU A C 1
ATOM 2222 O O . LEU A 1 273 ? -61.059 63.468 18.881 1.00 28.42 273 LEU A O 1
ATOM 2226 N N . SER A 1 274 ? -60.395 65.554 18.322 1.00 26.33 274 SER A N 1
ATOM 2227 C CA . SER A 1 274 ? -60.498 66.393 19.533 1.00 26.33 274 SER A CA 1
ATOM 2228 C C . SER A 1 274 ? -60.572 65.799 20.963 1.00 26.33 274 SER A C 1
ATOM 2230 O O . SER A 1 274 ? -61.592 65.239 21.350 1.00 26.33 274 SER A O 1
ATOM 2232 N N . VAL A 1 275 ? -59.617 66.275 21.787 1.00 27.95 275 VAL A N 1
ATOM 2233 C CA . VAL A 1 275 ? -59.783 66.798 23.175 1.00 27.95 275 VAL A CA 1
ATOM 2234 C C . VAL A 1 275 ? -59.825 65.805 24.360 1.00 27.95 275 VAL A C 1
ATOM 2236 O O . VAL A 1 275 ? -60.489 64.780 24.323 1.00 27.95 275 VAL A O 1
ATOM 2239 N N . GLY A 1 276 ? -59.131 66.183 25.453 1.00 26.91 276 GLY A N 1
ATOM 2240 C CA . GLY A 1 276 ? -59.096 65.492 26.758 1.00 26.91 276 GLY A CA 1
ATOM 2241 C C . GLY A 1 276 ? -57.670 65.077 27.171 1.00 26.91 276 GLY A C 1
ATOM 2242 O O . GLY A 1 276 ? -57.253 63.969 26.875 1.00 26.91 276 GLY A O 1
ATOM 2243 N N . MET A 1 277 ? -56.787 65.970 27.636 1.00 29.33 277 MET A N 1
ATOM 2244 C CA . MET A 1 277 ? -56.731 66.563 28.990 1.00 29.33 277 MET A CA 1
ATOM 2245 C C . MET A 1 277 ? -56.277 65.579 30.092 1.00 29.33 277 MET A C 1
ATOM 2247 O O . MET A 1 277 ? -57.042 64.716 30.498 1.00 29.33 277 MET A O 1
ATOM 2251 N N . GLY A 1 278 ? -55.084 65.815 30.663 1.00 27.02 278 GLY A N 1
ATOM 2252 C CA . GLY A 1 278 ? -54.818 65.521 32.082 1.00 27.02 278 GLY A CA 1
ATOM 2253 C C . GLY A 1 278 ? -53.703 64.525 32.446 1.00 27.02 278 GLY A C 1
ATOM 2254 O O . GLY A 1 278 ? -53.911 63.325 32.377 1.00 27.02 278 GLY A O 1
ATOM 2255 N N . LEU A 1 279 ? -52.614 65.079 33.007 1.00 29.30 279 LEU A N 1
ATOM 2256 C CA . LEU A 1 279 ? -51.671 64.507 33.996 1.00 29.30 279 LEU A CA 1
ATOM 2257 C C . LEU A 1 279 ? -50.871 63.214 33.664 1.00 29.30 279 LEU A C 1
ATOM 2259 O O . LEU A 1 279 ? -51.279 62.399 32.855 1.00 29.30 279 LEU A O 1
ATOM 2263 N N . SER A 1 280 ? -49.771 62.856 34.348 1.00 25.28 280 SER A N 1
ATOM 2264 C CA . SER A 1 280 ? -48.652 63.530 35.063 1.00 25.28 280 SER A CA 1
ATOM 2265 C C . SER A 1 280 ? -47.972 62.475 35.972 1.00 25.28 280 SER A C 1
ATOM 2267 O O . SER A 1 280 ? -48.676 61.611 36.480 1.00 25.28 280 SER A O 1
ATOM 2269 N N . ILE A 1 281 ? -46.663 62.615 36.261 1.00 31.44 281 ILE A N 1
ATOM 2270 C CA . ILE A 1 281 ? -45.878 61.921 37.330 1.00 31.44 281 ILE A CA 1
ATOM 2271 C C . ILE A 1 281 ? -45.696 60.391 37.128 1.00 31.44 281 ILE A C 1
ATOM 2273 O O . ILE A 1 281 ? -46.654 59.635 37.062 1.00 31.44 281 ILE A O 1
ATOM 2277 N N . ARG A 1 282 ? -44.494 59.865 36.831 1.00 28.39 282 ARG A N 1
ATOM 2278 C CA . ARG A 1 282 ? -43.223 59.719 37.602 1.00 28.39 282 ARG A CA 1
ATOM 2279 C C . ARG A 1 282 ? -43.203 58.633 38.698 1.00 28.39 282 ARG A C 1
ATOM 2281 O O . ARG A 1 282 ? -44.040 58.606 39.586 1.00 28.39 282 ARG A O 1
ATOM 2288 N N . ASP A 1 283 ? -42.118 57.853 38.635 1.00 27.25 283 ASP A N 1
ATOM 2289 C CA . ASP A 1 283 ? -41.458 57.040 39.671 1.00 27.25 283 ASP A CA 1
ATOM 2290 C C . ASP A 1 283 ? -42.237 55.927 40.406 1.00 27.25 283 ASP A C 1
ATOM 2292 O O . ASP A 1 283 ? -43.037 56.185 41.302 1.00 27.25 283 ASP A O 1
ATOM 2296 N N . LYS A 1 284 ? -41.795 54.669 40.212 1.00 30.66 284 LYS A N 1
ATOM 2297 C CA . LYS A 1 284 ? -40.896 53.994 41.183 1.00 30.66 284 LYS A CA 1
ATOM 2298 C C . LYS A 1 284 ? -40.328 52.649 40.687 1.00 30.66 284 LYS A C 1
ATOM 2300 O O . LYS A 1 284 ? -40.763 52.081 39.692 1.00 30.66 284 LYS A O 1
ATOM 2305 N N . THR A 1 285 ? -39.275 52.221 41.381 1.00 32.19 285 THR A N 1
ATOM 2306 C CA . THR A 1 285 ? -38.265 51.195 41.048 1.00 32.19 285 THR A CA 1
ATOM 2307 C C . THR A 1 285 ? -38.706 49.734 41.375 1.00 32.19 285 THR A C 1
ATOM 2309 O O . THR A 1 285 ? -39.860 49.527 41.749 1.00 32.19 285 THR A O 1
ATOM 2312 N N . PRO A 1 286 ? -37.886 48.679 41.136 1.00 43.78 286 PRO A N 1
ATOM 2313 C CA . PRO A 1 286 ? -38.379 47.381 40.651 1.00 43.78 286 PRO A CA 1
ATOM 2314 C C . PRO A 1 286 ? -38.725 46.358 41.744 1.00 43.78 286 PRO A C 1
ATOM 2316 O O . PRO A 1 286 ? -38.209 46.424 42.858 1.00 43.78 286 PRO A O 1
ATOM 2319 N N . LEU A 1 287 ? -39.474 45.308 41.373 1.00 30.30 287 LEU A N 1
ATOM 2320 C CA . LEU A 1 287 ? -39.684 44.128 42.222 1.00 30.30 287 LEU A CA 1
ATOM 2321 C C . LEU A 1 287 ? -39.383 42.799 41.505 1.00 30.30 287 LEU A C 1
ATOM 2323 O O . LEU A 1 287 ? -39.944 42.490 40.455 1.00 30.30 287 LEU A O 1
ATOM 2327 N N . LYS A 1 288 ? -38.548 41.969 42.144 1.00 32.22 288 LYS A N 1
ATOM 2328 C CA . LYS A 1 288 ? -38.416 40.532 41.852 1.00 32.22 288 LYS A CA 1
ATOM 2329 C C . LYS A 1 288 ? -39.743 39.816 42.145 1.00 32.22 288 LYS A C 1
ATOM 2331 O O . LYS A 1 288 ? -40.419 40.169 43.109 1.00 32.22 288 LYS A O 1
ATOM 2336 N N . ARG A 1 289 ? -40.045 38.723 41.433 1.00 32.81 289 ARG A N 1
ATOM 2337 C CA . ARG A 1 289 ? -40.989 37.696 41.913 1.00 32.81 289 ARG A CA 1
ATOM 2338 C C . ARG A 1 289 ? -40.405 36.291 41.771 1.00 32.81 289 ARG A C 1
ATOM 2340 O O . ARG A 1 289 ? -40.100 35.842 40.673 1.00 32.81 289 ARG A O 1
ATOM 2347 N N . HIS A 1 290 ? -40.279 35.599 42.901 1.00 32.06 290 HIS A N 1
ATOM 2348 C CA . HIS A 1 290 ? -40.428 34.145 42.941 1.00 32.06 290 HIS A CA 1
ATOM 2349 C C . HIS A 1 290 ? -41.910 33.798 42.760 1.00 32.06 290 HIS A C 1
ATOM 2351 O O . HIS A 1 290 ? -42.773 34.584 43.149 1.00 32.06 290 HIS A O 1
ATOM 2357 N N . CYS A 1 291 ? -42.201 32.599 42.257 1.00 30.34 291 CYS A N 1
ATOM 2358 C CA . CYS A 1 291 ? -43.509 31.978 42.430 1.00 30.34 291 CYS A CA 1
ATOM 2359 C C . CYS A 1 291 ? -43.327 30.474 42.680 1.00 30.34 291 CYS A C 1
ATOM 2361 O O . CYS A 1 291 ? -42.667 29.788 41.902 1.00 30.34 291 CYS A O 1
ATOM 2363 N N . GLN A 1 292 ? -43.887 29.987 43.786 1.00 31.23 292 GLN A N 1
ATOM 2364 C CA . GLN A 1 292 ? -44.057 28.567 44.101 1.00 31.23 292 GLN A CA 1
ATOM 2365 C C . GLN A 1 292 ? -45.551 28.208 44.007 1.00 31.23 292 GLN A C 1
ATOM 2367 O O . GLN A 1 292 ? -46.395 29.096 43.923 1.00 31.23 292 GLN A O 1
ATOM 2372 N N . THR A 1 293 ? -45.855 26.914 44.167 1.00 32.31 293 THR A N 1
ATOM 2373 C CA . THR A 1 293 ? -47.195 26.300 44.322 1.00 32.31 293 THR A CA 1
ATOM 2374 C C . THR A 1 293 ? -48.015 26.158 43.022 1.00 32.31 293 THR A C 1
ATOM 2376 O O . THR A 1 293 ? -47.938 27.003 42.143 1.00 32.31 293 THR A O 1
ATOM 2379 N N . GLY A 1 294 ? -48.769 25.070 42.806 1.00 30.77 294 GLY A N 1
ATOM 2380 C CA . GLY A 1 294 ? -48.968 23.879 43.650 1.00 30.77 294 GLY A CA 1
ATOM 2381 C C . GLY A 1 294 ? -49.508 22.661 42.875 1.00 30.77 294 GLY A C 1
ATOM 2382 O O . GLY A 1 294 ? -49.863 22.762 41.705 1.00 30.77 294 GLY A O 1
ATOM 2383 N N . ARG A 1 295 ? -49.548 21.492 43.537 1.00 34.50 295 ARG A N 1
ATOM 2384 C CA . ARG A 1 295 ? -50.198 20.253 43.052 1.00 34.50 295 ARG A CA 1
ATOM 2385 C C . ARG A 1 295 ? -51.578 20.082 43.709 1.00 34.50 295 ARG A C 1
ATOM 2387 O O . ARG A 1 295 ? -51.678 20.384 44.897 1.00 34.50 295 ARG A O 1
ATOM 2394 N N . PRO A 1 296 ? -52.551 19.425 43.056 1.00 40.91 296 PRO A N 1
ATOM 2395 C CA . PRO A 1 296 ? -53.586 18.650 43.738 1.00 40.91 296 PRO A CA 1
ATOM 2396 C C . PRO A 1 296 ? -53.151 17.180 43.956 1.00 40.91 296 PRO A C 1
ATOM 2398 O O . PRO A 1 296 ? -52.305 16.651 43.233 1.00 40.91 296 PRO A O 1
ATOM 2401 N N . ARG A 1 297 ? -53.723 16.518 44.973 1.00 33.62 297 ARG A N 1
ATOM 2402 C CA . ARG A 1 297 ? -53.571 15.075 45.273 1.00 33.62 297 ARG A CA 1
ATOM 2403 C C . ARG A 1 297 ? -54.863 14.328 44.917 1.00 33.62 297 ARG A C 1
ATOM 2405 O O . ARG A 1 297 ? -55.928 14.901 45.096 1.00 33.62 297 ARG A O 1
ATOM 2412 N N . HIS A 1 298 ? -54.767 13.041 44.578 1.00 35.56 298 HIS A N 1
ATOM 2413 C CA . HIS A 1 298 ? -55.833 12.048 44.800 1.00 35.56 298 HIS A CA 1
ATOM 2414 C C . HIS A 1 298 ? -55.240 10.666 45.137 1.00 35.56 298 HIS A C 1
ATOM 2416 O O . HIS A 1 298 ? -54.051 10.423 44.934 1.00 35.56 298 HIS A O 1
ATOM 2422 N N . THR A 1 299 ? -56.083 9.800 45.704 1.00 33.47 299 THR A N 1
ATOM 2423 C CA . THR A 1 299 ? -55.777 8.603 46.518 1.00 33.47 299 THR A CA 1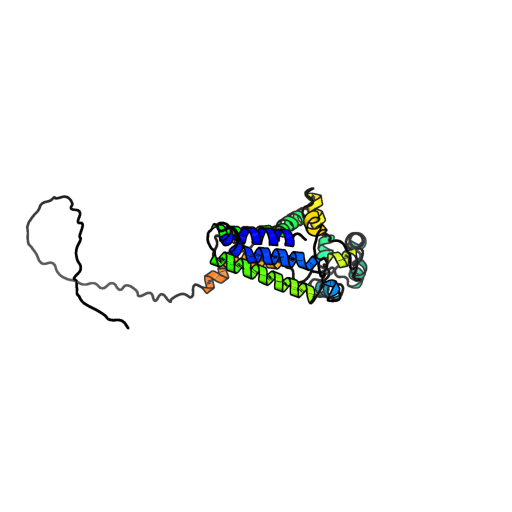
ATOM 2424 C C . THR A 1 299 ? -57.031 7.686 46.523 1.00 33.47 299 THR A C 1
ATOM 2426 O O . THR A 1 299 ? -58.113 8.212 46.279 1.00 33.47 299 THR A O 1
ATOM 2429 N N . TYR A 1 300 ? -57.014 6.370 46.804 1.00 33.69 300 TYR A N 1
ATOM 2430 C CA . TYR A 1 300 ? -55.980 5.519 47.426 1.00 33.69 300 TYR A CA 1
ATOM 2431 C C . TYR A 1 300 ? -56.253 3.990 47.244 1.00 33.69 300 TYR A C 1
ATOM 2433 O O . TYR A 1 300 ? -57.316 3.621 46.762 1.00 33.69 300 TYR A O 1
ATOM 2441 N N . LEU A 1 301 ? -55.355 3.155 47.805 1.00 37.00 301 LEU A N 1
ATOM 2442 C CA . LEU A 1 301 ? -55.559 1.787 48.366 1.00 37.00 301 LEU A CA 1
ATOM 2443 C C . LEU A 1 301 ? -55.603 0.536 47.417 1.00 37.00 301 LEU A C 1
ATOM 2445 O O . LEU A 1 301 ? -55.766 0.711 46.211 1.00 37.00 301 LEU A O 1
ATOM 2449 N N . PRO A 1 302 ? -55.290 -0.699 47.921 1.00 50.66 302 PRO A N 1
ATOM 2450 C CA . PRO A 1 302 ? -54.467 -1.678 47.166 1.00 50.66 302 PRO A CA 1
ATOM 2451 C C . PRO A 1 302 ? -54.793 -3.205 47.314 1.00 50.66 302 PRO A C 1
ATOM 2453 O O . PRO A 1 302 ? -55.611 -3.590 48.141 1.00 50.66 302 PRO A O 1
ATOM 2456 N N . PHE A 1 303 ? -53.986 -4.059 46.642 1.00 34.84 303 PHE A N 1
ATOM 2457 C CA . PHE A 1 303 ? -53.668 -5.485 46.968 1.00 34.84 303 PHE A CA 1
ATOM 2458 C C . PHE A 1 303 ? -54.831 -6.529 46.917 1.00 34.84 303 PHE A C 1
ATOM 2460 O O . PHE A 1 303 ? -55.973 -6.110 46.749 1.00 34.84 303 PHE A O 1
ATOM 2467 N N . PRO A 1 304 ? -54.601 -7.877 46.982 1.00 54.56 304 PRO A N 1
ATOM 2468 C CA . PRO A 1 304 ? -53.397 -8.629 47.388 1.00 54.56 304 PRO A CA 1
ATOM 2469 C C . PRO A 1 304 ? -52.829 -9.671 46.389 1.00 54.56 304 PRO A C 1
ATOM 2471 O O . PRO A 1 304 ? -53.339 -9.889 45.295 1.00 54.56 304 PRO A O 1
ATOM 2474 N N . THR A 1 305 ? -51.728 -10.296 46.818 1.00 42.28 305 THR A N 1
ATOM 2475 C CA . THR A 1 305 ? -51.012 -11.441 46.225 1.00 42.28 305 THR A CA 1
ATOM 2476 C C . THR A 1 305 ? -51.624 -12.803 46.572 1.00 42.28 305 THR A C 1
ATOM 2478 O O . THR A 1 305 ? -52.172 -12.966 47.663 1.00 42.28 305 THR A O 1
ATOM 2481 N N . LEU A 1 306 ? -51.353 -13.793 45.715 1.00 44.62 306 LEU A N 1
ATOM 2482 C CA . LEU A 1 306 ? -51.113 -15.203 46.054 1.00 44.62 306 LEU A CA 1
ATOM 2483 C C . LEU A 1 306 ? -49.814 -15.644 45.359 1.00 44.62 306 LEU A C 1
ATOM 2485 O O . LEU A 1 306 ? -49.545 -15.083 44.271 1.00 44.62 306 LEU A O 1
#

Secondary structure (DSSP, 8-state):
-HHHHHHHHHHHHHHSTTTHHHHHHHHHHHHHHHHHHHTTTS-GGGTSPPBSHHHHHHHHHHH-EE--TTTTHHHHHHH-TTTHHHHHHHSEE-HHHHHHHS--HHHHHHHHHHHHTTTHHHHHHHHHHHHTT-HHHHHHHHHHHHHHHHHHHHHHHHS-B--HHHHHHT-SS--TTPPP--GGGHHHHHHHS--HHHHHHTT-S-SSB-SS-HHHHHHHHHHHHHHHTT--HHHH-SSS-HHHHHHHHHHH------------------------------------------------------

Solvent-accessible surface area (backbone atoms only — not comparable to full-atom values): 18425 Å² total; per-residue (Å²): 118,72,36,60,58,52,52,52,55,50,51,53,29,52,72,36,82,87,40,28,63,61,41,66,68,47,41,39,58,51,53,43,50,35,56,55,52,50,39,57,78,60,53,38,72,80,74,30,76,66,41,40,55,65,58,52,54,50,46,33,71,78,50,41,44,77,47,67,54,76,83,49,40,74,57,37,50,70,68,19,62,43,33,36,70,55,29,56,71,67,32,34,34,37,64,70,59,48,50,62,71,68,64,49,73,70,57,45,48,51,49,46,56,63,56,62,39,50,61,56,50,50,51,48,51,42,52,47,28,51,74,72,63,40,51,73,58,30,49,56,48,40,49,49,53,34,48,55,50,53,55,34,53,52,35,18,42,76,46,11,21,50,39,72,63,44,34,21,68,66,23,71,67,89,63,100,76,67,75,46,70,49,61,80,52,47,56,36,22,66,73,68,74,46,63,58,49,53,65,57,28,59,67,52,62,69,68,43,54,44,41,55,58,58,62,60,49,44,52,50,53,43,45,53,51,27,54,75,68,66,53,61,66,78,75,50,42,86,78,85,64,74,68,63,56,62,69,51,59,59,73,71,59,78,74,79,83,79,77,80,77,79,85,73,88,76,91,78,92,78,82,90,79,84,90,86,87,83,90,78,87,84,88,86,84,91,81,91,77,88,85,80,88,86,82,90,88,89,86,84,88,82,88,86,87,133

Radius of gyration: 34.22 Å; Cα contacts (8 Å, |Δi|>4): 251; chains: 1; bounding box: 83×88×78 Å